Protein AF-A0A8H6XSL3-F1 (afdb_monomer_lite)

Secondary structure (DSSP, 8-state):
--------SHHHHHHHHHHHHHHHHHHHHHHTTT-HHHHHHHHHHHHHHHHHTT--SSHHHHHHHHHHHHHHHHHHHHHHTT-SS---HHHHHHHHHHHHHHHHHHHHHHHHHH--HHHHHHTHHHHHHHHHHHHHHHHHHHHHHHHHHHHHHHHHHHHHHHHHHHHHHHHHHHHHS-HHHHHHHHHHHHHHHHTT--TTHHHHHHGGGS-----------------------------------------------

Organism: NCBI:txid2733690

Structure (mmCIF, N/CA/C/O backbone):
data_AF-A0A8H6XSL3-F1
#
_entry.id   AF-A0A8H6XSL3-F1
#
loop_
_atom_site.group_PDB
_atom_site.id
_atom_site.type_symbol
_atom_site.label_atom_id
_atom_site.label_alt_id
_atom_site.label_comp_id
_atom_site.label_asym_id
_atom_site.label_entity_id
_atom_site.label_seq_id
_atom_site.pdbx_PDB_ins_code
_atom_site.Cartn_x
_atom_site.Cartn_y
_atom_site.Cartn_z
_atom_site.occupancy
_atom_site.B_iso_or_equiv
_atom_site.auth_seq_id
_atom_site.auth_comp_id
_atom_site.auth_asym_id
_atom_site.auth_atom_id
_atom_site.pdbx_PDB_model_num
ATOM 1 N N . MET A 1 1 ? -34.474 -22.032 38.331 1.00 46.28 1 MET A N 1
ATOM 2 C CA . MET A 1 1 ? -34.293 -21.961 36.863 1.00 46.28 1 MET A CA 1
ATOM 3 C C . MET A 1 1 ? -33.013 -21.189 36.558 1.00 46.28 1 MET A C 1
ATOM 5 O O . MET A 1 1 ? -33.027 -19.969 36.579 1.00 46.28 1 MET A O 1
ATOM 9 N N . LEU A 1 2 ? -31.888 -21.888 36.372 1.00 45.44 2 LEU A N 1
ATOM 10 C CA . LEU A 1 2 ? -30.587 -21.277 36.075 1.00 45.44 2 LEU A CA 1
ATOM 11 C C . LEU A 1 2 ? -30.366 -21.271 34.559 1.00 45.44 2 LEU A C 1
ATOM 13 O O . LEU A 1 2 ? -30.087 -22.312 33.961 1.00 45.44 2 LEU A O 1
ATOM 17 N N . SER A 1 3 ? -30.499 -20.094 33.949 1.00 52.38 3 SER A N 1
ATOM 18 C CA . SER A 1 3 ? -30.155 -19.838 32.550 1.00 52.38 3 SER A CA 1
ATOM 19 C C . SER A 1 3 ? -28.669 -20.118 32.329 1.00 52.38 3 SER A C 1
ATOM 21 O O . SER A 1 3 ? -27.804 -19.314 32.671 1.00 52.38 3 SER A O 1
ATOM 23 N N . ARG A 1 4 ? -28.364 -21.296 31.773 1.00 54.75 4 ARG A N 1
ATOM 24 C CA . ARG A 1 4 ? -27.015 -21.684 31.353 1.00 54.75 4 ARG A CA 1
ATOM 25 C C . ARG A 1 4 ? -26.549 -20.762 30.230 1.00 54.75 4 ARG A C 1
ATOM 27 O O . ARG A 1 4 ? -26.872 -20.934 29.057 1.00 54.75 4 ARG A O 1
ATOM 34 N N . MET A 1 5 ? -25.768 -19.783 30.654 1.00 56.00 5 MET A N 1
ATOM 35 C CA . MET A 1 5 ? -24.980 -18.840 29.880 1.00 56.00 5 MET A CA 1
ATOM 36 C C . MET A 1 5 ? -24.092 -19.596 28.875 1.00 56.00 5 MET A C 1
ATOM 38 O O . MET A 1 5 ? -23.046 -20.148 29.222 1.00 56.00 5 MET A O 1
ATOM 42 N N . ARG A 1 6 ? -24.534 -19.665 27.612 1.00 54.25 6 ARG A N 1
ATOM 43 C CA . ARG A 1 6 ? -23.751 -20.203 26.489 1.00 54.25 6 ARG A CA 1
ATOM 44 C C . ARG A 1 6 ? -22.582 -19.254 26.209 1.00 54.25 6 ARG A C 1
ATOM 46 O O . ARG A 1 6 ? -22.739 -18.250 25.522 1.00 54.25 6 ARG A O 1
ATOM 53 N N . ARG A 1 7 ? -21.403 -19.565 26.752 1.00 50.75 7 ARG A N 1
ATOM 54 C CA . ARG A 1 7 ? -20.147 -18.870 26.432 1.00 50.75 7 ARG A CA 1
ATOM 55 C C . ARG A 1 7 ? -19.762 -19.108 24.964 1.00 50.75 7 ARG A C 1
ATOM 57 O O . ARG A 1 7 ? -19.286 -20.175 24.595 1.00 50.75 7 ARG A O 1
ATOM 64 N N . THR A 1 8 ? -20.042 -18.106 24.136 1.00 48.25 8 THR A N 1
ATOM 65 C CA . THR A 1 8 ? -19.149 -17.518 23.118 1.00 48.25 8 THR A CA 1
ATOM 66 C C . THR A 1 8 ? -18.024 -18.421 22.574 1.00 48.25 8 THR A C 1
ATOM 68 O O . THR A 1 8 ? -16.880 -18.339 23.015 1.00 48.25 8 THR A O 1
ATOM 71 N N . ARG A 1 9 ? -18.314 -19.228 21.542 1.00 54.53 9 ARG A N 1
ATOM 72 C CA . ARG A 1 9 ? -17.281 -19.820 20.659 1.00 54.53 9 ARG A CA 1
ATOM 73 C C . ARG A 1 9 ? -16.741 -18.833 19.609 1.00 54.53 9 ARG A C 1
ATOM 75 O O . ARG A 1 9 ? -15.687 -19.083 19.040 1.00 54.53 9 ARG A O 1
ATOM 82 N N . SER A 1 10 ? -17.429 -17.712 19.379 1.00 52.78 10 SER A N 1
ATOM 83 C CA . SER A 1 10 ? -17.138 -16.783 18.274 1.00 52.78 10 SER A CA 1
ATOM 84 C C . SER A 1 10 ? -15.830 -15.997 18.417 1.00 52.78 10 SER A C 1
ATOM 86 O O . SER A 1 10 ? -15.270 -15.590 17.411 1.00 52.78 10 SER A O 1
ATOM 88 N N . THR A 1 11 ? -15.323 -15.781 19.635 1.00 57.16 11 THR A N 1
ATOM 89 C CA . THR A 1 11 ? -14.172 -14.885 19.869 1.00 57.16 11 THR A CA 1
ATOM 90 C C . THR A 1 11 ? -12.807 -15.549 19.686 1.00 57.16 11 THR A C 1
ATOM 92 O O . THR A 1 11 ? -11.801 -14.854 19.685 1.00 57.16 11 THR A O 1
ATOM 95 N N . ARG A 1 12 ? -12.732 -16.884 19.579 1.00 60.28 12 ARG A N 1
ATOM 96 C CA . ARG A 1 12 ? -11.440 -17.576 19.397 1.00 60.28 12 ARG A CA 1
ATOM 97 C C . ARG A 1 12 ? -10.957 -17.540 17.949 1.00 60.28 12 ARG A C 1
ATOM 99 O O . ARG A 1 12 ? -9.771 -17.379 17.717 1.00 60.28 12 ARG A O 1
ATOM 106 N N . ILE A 1 13 ? -11.886 -17.626 16.998 1.00 62.06 13 ILE A N 1
ATOM 107 C CA . ILE A 1 13 ? -11.567 -17.709 15.567 1.00 62.06 13 ILE A CA 1
ATOM 108 C C . ILE A 1 13 ? -10.906 -16.412 15.074 1.00 62.06 13 ILE A C 1
ATOM 110 O O . ILE A 1 13 ? -9.951 -16.470 14.306 1.00 62.06 13 ILE A O 1
ATOM 114 N N . THR A 1 14 ? -11.360 -15.250 15.555 1.00 70.00 14 THR A N 1
ATOM 115 C CA . THR A 1 14 ? -10.784 -13.956 15.155 1.00 70.00 14 THR A CA 1
ATOM 116 C C . THR A 1 14 ? -9.383 -13.749 15.732 1.00 70.00 14 THR A C 1
ATOM 118 O O . THR A 1 14 ? -8.500 -13.264 15.033 1.00 70.00 14 THR A O 1
ATOM 121 N N . SER A 1 15 ? -9.130 -14.201 16.965 1.00 76.19 15 SER A N 1
ATOM 122 C CA . SER A 1 15 ? -7.811 -14.097 17.606 1.00 76.19 15 SER A CA 1
ATOM 123 C C . SER A 1 15 ? -6.724 -14.885 16.868 1.00 76.19 15 SER A C 1
ATOM 125 O O . SER A 1 15 ? -5.613 -14.383 16.704 1.00 76.19 15 SER A O 1
ATOM 127 N N . ASP A 1 16 ? -7.029 -16.105 16.420 1.00 84.56 16 ASP A N 1
ATOM 128 C CA . ASP A 1 16 ? -6.057 -16.935 15.698 1.00 84.56 16 ASP A CA 1
ATOM 129 C C . ASP A 1 16 ? -5.743 -16.333 14.318 1.00 84.56 16 ASP A C 1
ATOM 131 O O . ASP A 1 16 ? -4.580 -16.266 13.915 1.00 84.56 16 ASP A O 1
ATOM 135 N N . ALA A 1 17 ? -6.760 -15.808 13.625 1.00 85.44 17 ALA A N 1
ATOM 136 C CA . ALA A 1 17 ? -6.584 -15.113 12.351 1.00 85.44 17 ALA A CA 1
ATOM 137 C C . ALA A 1 17 ? -5.687 -13.869 12.486 1.00 85.44 17 ALA A C 1
ATOM 139 O O . ALA A 1 17 ? -4.792 -13.668 11.665 1.00 85.44 17 ALA A O 1
ATOM 140 N N . TYR A 1 18 ? -5.847 -13.074 13.553 1.00 87.56 18 TYR A N 1
ATOM 141 C CA . TYR A 1 18 ? -4.970 -11.927 13.819 1.00 87.56 18 TYR A CA 1
ATOM 142 C C . TYR A 1 18 ? -3.516 -12.326 14.042 1.00 87.56 18 TYR A C 1
ATOM 144 O O . TYR A 1 18 ? -2.613 -11.667 13.519 1.00 87.56 18 TYR A O 1
ATOM 152 N N . ALA A 1 19 ? -3.277 -13.410 14.783 1.00 90.50 19 ALA A N 1
ATOM 153 C CA . ALA A 1 19 ? -1.927 -13.908 15.010 1.00 90.50 19 ALA A CA 1
ATOM 154 C C . ALA A 1 19 ? -1.251 -14.294 13.685 1.00 90.50 19 ALA A C 1
ATOM 156 O O . ALA A 1 19 ? -0.121 -13.872 13.433 1.00 90.50 19 ALA A O 1
ATOM 157 N N . VAL A 1 20 ? -1.961 -15.015 12.806 1.00 93.00 20 VAL A N 1
ATOM 158 C CA . VAL A 1 20 ? -1.452 -15.366 11.470 1.00 93.00 20 VAL A CA 1
ATOM 159 C C . VAL A 1 20 ? -1.178 -14.110 10.642 1.00 93.00 20 VAL A C 1
ATOM 161 O O . VAL A 1 20 ? -0.086 -13.967 10.093 1.00 93.00 20 VAL A O 1
ATOM 164 N N . THR A 1 21 ? -2.112 -13.159 10.601 1.00 94.44 21 THR A N 1
ATOM 165 C CA . THR A 1 21 ? -1.946 -11.900 9.862 1.00 94.44 21 THR A CA 1
ATOM 166 C C . THR A 1 21 ? -0.730 -11.109 10.343 1.00 94.44 21 THR A C 1
ATOM 168 O O . THR A 1 21 ? 0.071 -10.660 9.526 1.00 94.44 21 THR A O 1
ATOM 171 N N . LYS A 1 22 ? -0.522 -10.985 11.659 1.00 95.12 22 LYS A N 1
ATOM 172 C CA . LYS A 1 22 ? 0.660 -10.310 12.218 1.00 95.12 22 LYS A CA 1
ATOM 173 C C . LYS A 1 22 ? 1.963 -11.014 11.856 1.00 95.12 22 LYS A C 1
ATOM 175 O O . LYS A 1 22 ? 2.943 -10.333 11.564 1.00 95.12 22 LYS A O 1
ATOM 180 N N . VAL A 1 23 ? 1.996 -12.348 11.866 1.00 96.38 23 VAL A N 1
ATOM 181 C CA . VAL A 1 23 ? 3.177 -13.115 11.432 1.00 96.38 23 VAL A CA 1
ATOM 182 C C . VAL A 1 23 ? 3.486 -12.824 9.963 1.00 96.38 23 VAL A C 1
ATOM 184 O O . VAL A 1 23 ? 4.628 -12.503 9.637 1.00 96.38 23 VAL A O 1
ATOM 187 N N . THR A 1 24 ? 2.471 -12.839 9.097 1.00 96.50 24 THR A N 1
ATOM 188 C CA . THR A 1 24 ? 2.617 -12.497 7.675 1.00 96.50 24 THR A CA 1
ATOM 189 C C . THR A 1 24 ? 3.125 -11.068 7.484 1.00 96.50 24 THR A C 1
ATOM 191 O O . THR A 1 24 ? 4.069 -10.850 6.730 1.00 96.50 24 THR A O 1
ATOM 194 N N . LEU A 1 25 ? 2.567 -10.089 8.204 1.00 96.38 25 LEU A N 1
ATOM 195 C CA . LEU A 1 25 ? 3.017 -8.696 8.129 1.00 96.38 25 LEU A CA 1
ATOM 196 C C . LEU A 1 25 ? 4.458 -8.523 8.621 1.00 96.38 25 LEU A C 1
ATOM 198 O O . LEU A 1 25 ? 5.211 -7.769 8.016 1.00 96.38 25 LEU A O 1
ATOM 202 N N . LYS A 1 26 ? 4.882 -9.246 9.664 1.00 96.31 26 LYS A N 1
ATOM 203 C CA . LYS A 1 26 ? 6.283 -9.243 10.121 1.00 96.31 26 LYS A CA 1
ATOM 204 C C . LYS A 1 26 ? 7.230 -9.858 9.089 1.00 96.31 26 LYS A C 1
ATOM 206 O O . LYS A 1 26 ? 8.324 -9.337 8.889 1.00 96.31 26 LYS A O 1
ATOM 211 N N . ALA A 1 27 ? 6.812 -10.923 8.405 1.00 96.12 27 ALA A N 1
ATOM 212 C CA . ALA A 1 27 ? 7.581 -11.499 7.302 1.00 96.12 27 ALA A CA 1
ATOM 213 C C . ALA A 1 27 ? 7.707 -10.510 6.129 1.00 96.12 27 ALA A C 1
ATOM 215 O O . ALA A 1 27 ? 8.803 -10.314 5.602 1.00 96.12 27 ALA A O 1
ATOM 216 N N . ILE A 1 28 ? 6.614 -9.821 5.780 1.00 95.19 28 ILE A N 1
ATOM 217 C CA . ILE A 1 28 ? 6.632 -8.734 4.794 1.00 95.19 28 ILE A CA 1
ATOM 218 C C . ILE A 1 28 ? 7.602 -7.640 5.247 1.00 95.19 28 ILE A C 1
ATOM 220 O O . ILE A 1 28 ? 8.493 -7.283 4.484 1.00 95.19 28 ILE A O 1
ATOM 224 N N . GLN A 1 29 ? 7.505 -7.170 6.492 1.00 95.81 29 GLN A N 1
ATOM 225 C CA . GLN A 1 29 ? 8.374 -6.129 7.047 1.00 95.81 29 GLN A CA 1
ATOM 226 C C . GLN A 1 29 ? 9.859 -6.478 6.875 1.00 95.81 29 GLN A C 1
ATOM 228 O O . GLN A 1 29 ? 10.618 -5.656 6.364 1.00 95.81 29 GLN A O 1
ATOM 233 N N . ALA A 1 30 ? 10.250 -7.709 7.223 1.00 93.94 30 ALA A N 1
ATOM 234 C CA . ALA A 1 30 ? 11.618 -8.206 7.073 1.00 93.94 30 ALA A CA 1
ATOM 235 C C . ALA A 1 30 ? 12.078 -8.288 5.605 1.00 93.94 30 ALA A C 1
ATOM 237 O O . ALA A 1 30 ? 13.251 -8.101 5.314 1.00 93.94 30 ALA A O 1
ATOM 238 N N . SER A 1 31 ? 11.162 -8.526 4.661 1.00 91.81 31 SER A N 1
ATOM 239 C CA . SER A 1 31 ? 11.476 -8.551 3.223 1.00 91.81 31 SER A CA 1
ATOM 240 C C . SER A 1 31 ? 11.575 -7.163 2.570 1.00 91.81 31 SER A C 1
ATOM 242 O O . SER A 1 31 ? 11.981 -7.055 1.417 1.00 91.81 31 SER A O 1
ATOM 244 N N . THR A 1 32 ? 11.189 -6.096 3.279 1.00 90.00 32 THR A N 1
ATOM 245 C CA . THR A 1 32 ? 11.023 -4.741 2.708 1.00 90.00 32 THR A CA 1
ATOM 246 C C . THR A 1 32 ? 12.167 -3.780 3.026 1.00 90.00 32 THR A C 1
ATOM 248 O O . THR A 1 32 ? 12.020 -2.573 2.846 1.00 90.00 32 THR A O 1
ATOM 251 N N . ASP A 1 33 ? 13.327 -4.286 3.451 1.00 85.88 33 ASP A N 1
ATOM 252 C CA . ASP A 1 33 ? 14.480 -3.453 3.825 1.00 85.88 33 ASP A CA 1
ATOM 253 C C . ASP A 1 33 ? 14.981 -2.543 2.688 1.00 85.88 33 ASP A C 1
ATOM 255 O O . ASP A 1 33 ? 15.475 -1.450 2.955 1.00 85.88 33 ASP A O 1
ATOM 259 N N . ALA A 1 34 ? 14.780 -2.940 1.428 1.00 83.44 34 ALA A N 1
ATOM 260 C CA . ALA A 1 34 ? 15.130 -2.136 0.255 1.00 83.44 34 ALA A CA 1
ATOM 261 C C . ALA A 1 34 ? 14.101 -1.035 -0.090 1.00 83.44 34 ALA A C 1
ATOM 263 O O . ALA A 1 34 ? 14.395 -0.157 -0.896 1.00 83.44 34 ALA A O 1
ATOM 264 N N . CYS A 1 35 ? 12.898 -1.054 0.499 1.00 88.00 35 CYS A N 1
ATOM 265 C CA . CYS A 1 35 ? 11.815 -0.116 0.189 1.00 88.00 35 CYS A CA 1
ATOM 266 C C . CYS A 1 35 ? 11.309 0.574 1.466 1.00 88.00 35 CYS A C 1
ATOM 268 O O . CYS A 1 35 ? 10.332 0.149 2.090 1.00 88.00 35 CYS A O 1
ATOM 270 N N . ALA A 1 36 ? 11.973 1.669 1.851 1.00 91.62 36 ALA A N 1
ATOM 271 C CA . ALA A 1 36 ? 11.681 2.395 3.090 1.00 91.62 36 ALA A CA 1
ATOM 272 C C . ALA A 1 36 ? 10.204 2.833 3.249 1.00 91.62 36 ALA A C 1
ATOM 274 O O . ALA A 1 36 ? 9.659 2.623 4.338 1.00 91.62 36 ALA A O 1
ATOM 275 N N . PRO A 1 37 ? 9.511 3.359 2.212 1.00 92.19 37 PRO A N 1
ATOM 276 C CA . PRO A 1 37 ? 8.097 3.726 2.335 1.00 92.19 37 PRO A CA 1
ATOM 277 C C . PRO A 1 37 ? 7.203 2.531 2.688 1.00 92.19 37 PRO A C 1
ATOM 279 O O . PRO A 1 37 ? 6.362 2.621 3.581 1.00 92.19 37 PRO A O 1
ATOM 282 N N . LEU A 1 38 ? 7.426 1.379 2.046 1.00 93.56 38 LEU A N 1
ATOM 283 C CA . LEU A 1 38 ? 6.652 0.167 2.307 1.00 93.56 38 LEU A CA 1
ATOM 284 C C . LEU A 1 38 ? 6.908 -0.372 3.717 1.00 93.56 38 LEU A C 1
ATOM 286 O O . LEU A 1 38 ? 5.960 -0.688 4.434 1.00 93.56 38 LEU A O 1
ATOM 290 N N . LYS A 1 39 ? 8.172 -0.407 4.152 1.00 95.00 39 LYS A N 1
ATOM 291 C CA . LYS A 1 39 ? 8.526 -0.805 5.520 1.00 95.00 39 LYS A CA 1
ATOM 292 C C . LYS A 1 39 ? 7.819 0.064 6.562 1.00 95.00 39 LYS A C 1
ATOM 294 O O . LYS A 1 39 ? 7.330 -0.463 7.566 1.00 95.00 39 LYS A O 1
ATOM 299 N N . SER A 1 40 ? 7.729 1.376 6.326 1.00 96.00 40 SER A N 1
ATOM 300 C CA . SER A 1 40 ? 7.013 2.293 7.221 1.00 96.00 40 SER A CA 1
ATOM 301 C C . SER A 1 40 ? 5.516 1.974 7.294 1.00 96.00 40 SER A C 1
ATOM 303 O O . SER A 1 40 ? 4.974 1.823 8.390 1.00 96.00 40 SER A O 1
ATOM 305 N N . VAL A 1 41 ? 4.862 1.769 6.143 1.00 97.31 41 VAL A N 1
ATOM 306 C CA . VAL A 1 41 ? 3.438 1.396 6.073 1.00 97.31 41 VAL A CA 1
ATOM 307 C C . VAL A 1 41 ? 3.164 0.081 6.806 1.00 97.31 41 VAL A C 1
ATOM 309 O O . VAL A 1 41 ? 2.270 0.025 7.647 1.00 97.31 41 VAL A O 1
ATOM 312 N N . VAL A 1 42 ? 3.963 -0.962 6.555 1.00 97.25 42 VAL A N 1
ATOM 313 C CA . VAL A 1 42 ? 3.819 -2.269 7.223 1.00 97.25 42 VAL A CA 1
ATOM 314 C C . VAL A 1 42 ? 3.947 -2.116 8.742 1.00 97.25 42 VAL A C 1
ATOM 316 O O . VAL A 1 42 ? 3.146 -2.667 9.497 1.00 97.25 42 VAL A O 1
ATOM 319 N N . SER A 1 43 ? 4.925 -1.326 9.194 1.00 97.06 43 SER A N 1
ATOM 320 C CA . SER A 1 43 ? 5.146 -1.055 10.619 1.00 97.06 43 SER A CA 1
ATOM 321 C C . SER A 1 43 ? 3.950 -0.334 11.247 1.00 97.06 43 SER A C 1
ATOM 323 O O . SER A 1 43 ? 3.521 -0.694 12.343 1.00 97.06 43 SER A O 1
ATOM 325 N N . ALA A 1 44 ? 3.380 0.652 10.549 1.00 97.38 44 ALA A N 1
ATOM 326 C CA . ALA A 1 44 ? 2.201 1.377 11.010 1.00 97.38 44 ALA A CA 1
ATOM 327 C C . ALA A 1 44 ? 0.977 0.454 11.137 1.00 97.38 44 ALA A C 1
ATOM 329 O O . ALA A 1 44 ? 0.288 0.496 12.156 1.00 97.38 44 ALA A O 1
ATOM 330 N N . VAL A 1 45 ? 0.749 -0.432 10.162 1.00 97.56 45 VAL A N 1
ATOM 331 C CA . VAL A 1 45 ? -0.366 -1.392 10.195 1.00 97.56 45 VAL A CA 1
ATOM 332 C C . VAL A 1 45 ? -0.230 -2.390 11.340 1.00 97.56 45 VAL A C 1
ATOM 334 O O . VAL A 1 45 ? -1.210 -2.631 12.039 1.00 97.56 45 VAL A O 1
ATOM 337 N N . ILE A 1 46 ? 0.969 -2.921 11.605 1.00 97.62 46 ILE A N 1
ATOM 338 C CA . ILE A 1 46 ? 1.191 -3.813 12.758 1.00 97.62 46 ILE A CA 1
ATOM 339 C C . ILE A 1 46 ? 0.752 -3.132 14.065 1.00 97.62 46 ILE A C 1
ATOM 341 O O . ILE A 1 46 ? 0.033 -3.740 14.860 1.00 97.62 46 ILE A O 1
ATOM 345 N N . VAL A 1 47 ? 1.121 -1.861 14.258 1.00 97.62 47 VAL A N 1
ATOM 346 C CA . VAL A 1 47 ? 0.729 -1.083 15.445 1.00 97.62 47 VAL A CA 1
ATOM 347 C C . VAL A 1 47 ? -0.784 -0.849 15.491 1.00 97.62 47 VAL A C 1
ATOM 349 O O . VAL A 1 47 ? -1.389 -1.003 16.550 1.00 97.62 47 VAL A O 1
ATOM 352 N N . VAL A 1 48 ? -1.421 -0.520 14.363 1.00 97.06 48 VAL A N 1
ATOM 353 C CA . VAL A 1 48 ? -2.884 -0.355 14.286 1.00 97.06 48 VAL A CA 1
ATOM 354 C C . VAL A 1 48 ? -3.607 -1.646 14.682 1.00 97.06 48 VAL A C 1
ATOM 356 O O . VAL A 1 48 ? -4.522 -1.601 15.502 1.00 97.06 48 VAL A O 1
ATOM 359 N N . LEU A 1 49 ? -3.159 -2.806 14.192 1.00 96.25 49 LEU A N 1
ATOM 360 C CA . LEU A 1 49 ? -3.713 -4.113 14.571 1.00 96.25 49 LEU A CA 1
ATOM 361 C C . LEU A 1 49 ? -3.582 -4.374 16.081 1.00 96.25 49 LEU A C 1
ATOM 363 O O . LEU A 1 49 ? -4.529 -4.828 16.720 1.00 96.25 49 LEU A O 1
ATOM 367 N N . GLU A 1 50 ? -2.428 -4.064 16.676 1.00 96.00 50 GLU A N 1
ATOM 368 C CA . GLU A 1 50 ? -2.211 -4.183 18.126 1.00 96.00 50 GLU A CA 1
ATOM 369 C C . GLU A 1 50 ? -3.090 -3.240 18.956 1.00 96.00 50 GLU A C 1
ATOM 371 O O . GLU A 1 50 ? -3.467 -3.580 20.081 1.00 96.00 50 GLU A O 1
ATOM 376 N N . LEU A 1 51 ? -3.410 -2.056 18.433 1.00 96.56 51 LEU A N 1
ATOM 377 C CA . LEU A 1 51 ? -4.326 -1.125 19.084 1.00 96.56 51 LEU A CA 1
ATOM 378 C C . LEU A 1 51 ? -5.775 -1.607 18.981 1.00 96.56 51 LEU A C 1
ATOM 380 O O . LEU A 1 51 ? -6.484 -1.559 19.985 1.00 96.56 51 LEU A O 1
ATOM 384 N N . ILE A 1 52 ? -6.195 -2.108 17.816 1.00 95.38 52 ILE A N 1
ATOM 385 C CA . ILE A 1 52 ? -7.551 -2.623 17.570 1.00 95.38 52 ILE A CA 1
ATOM 386 C C . ILE A 1 52 ? -7.879 -3.806 18.487 1.00 95.38 52 ILE A C 1
ATOM 388 O O . ILE A 1 52 ? -8.962 -3.846 19.068 1.00 95.38 52 ILE A O 1
ATOM 392 N N . GLU A 1 53 ? -6.934 -4.722 18.717 1.00 94.50 53 GLU A N 1
ATOM 393 C CA . GLU A 1 53 ? -7.119 -5.851 19.646 1.00 94.50 53 GLU A CA 1
ATOM 394 C C . GLU A 1 53 ? -7.466 -5.418 21.081 1.00 94.50 53 GLU A C 1
ATOM 396 O O . GLU A 1 53 ? -8.127 -6.153 21.822 1.00 94.50 53 GLU A O 1
ATOM 401 N N . LYS A 1 54 ? -7.029 -4.220 21.488 1.00 95.06 54 LYS A N 1
ATOM 402 C CA . LYS A 1 54 ? -7.275 -3.663 22.827 1.00 95.06 54 LYS A CA 1
ATOM 403 C C . LYS A 1 54 ? -8.615 -2.931 22.925 1.00 95.06 54 LYS A C 1
ATOM 405 O O . LYS A 1 54 ? -9.087 -2.685 24.041 1.00 95.06 54 LYS A O 1
ATOM 410 N N . VAL A 1 55 ? -9.253 -2.635 21.791 1.00 93.62 55 VAL A N 1
ATOM 411 C CA . VAL A 1 55 ? -10.502 -1.877 21.744 1.00 93.62 55 VAL A CA 1
ATOM 412 C C . VAL A 1 55 ? -11.644 -2.678 22.376 1.00 93.62 55 VAL A C 1
ATOM 414 O O . VAL A 1 55 ? -11.856 -3.870 22.135 1.00 93.62 55 VAL A O 1
ATOM 417 N N . LYS A 1 56 ? -12.418 -1.995 23.224 1.00 91.50 56 LYS A N 1
ATOM 418 C CA . LYS A 1 56 ? -13.513 -2.599 24.000 1.00 91.50 56 LYS A CA 1
ATOM 419 C C . LYS A 1 56 ? -14.912 -2.363 23.405 1.00 91.50 56 LYS A C 1
ATOM 421 O O . LYS A 1 56 ? -15.835 -3.067 23.807 1.00 91.50 56 LYS A O 1
ATOM 426 N N . SER A 1 57 ? -15.082 -1.419 22.478 1.00 90.69 57 SER A N 1
ATOM 427 C CA . SER A 1 57 ? -16.352 -1.052 21.811 1.00 90.69 57 SER A CA 1
ATOM 428 C C . SER A 1 57 ? -16.241 -1.132 20.289 1.00 90.69 57 SER A C 1
ATOM 430 O O . SER A 1 57 ? -15.136 -1.147 19.773 1.00 90.69 57 SER A O 1
ATOM 432 N N . ASN A 1 58 ? -17.366 -1.162 19.563 1.00 91.69 58 ASN A N 1
ATOM 433 C CA . ASN A 1 58 ? -17.385 -1.162 18.086 1.00 91.69 58 ASN A CA 1
ATOM 434 C C . ASN A 1 58 ? -16.454 -2.228 17.473 1.00 91.69 58 ASN A C 1
ATOM 436 O O . ASN A 1 58 ? -15.772 -1.991 16.480 1.00 91.69 58 ASN A O 1
ATOM 440 N N . LYS A 1 59 ? -16.367 -3.398 18.127 1.00 92.44 59 LYS A N 1
ATOM 441 C CA . LYS A 1 59 ? -15.356 -4.417 17.814 1.00 92.44 59 LYS A CA 1
ATOM 442 C C . LYS A 1 59 ? -15.427 -4.875 16.368 1.00 92.44 59 LYS A C 1
ATOM 444 O O . LYS A 1 59 ? -14.390 -5.016 15.752 1.00 92.44 59 LYS A O 1
ATOM 449 N N . LYS A 1 60 ? -16.634 -5.068 15.840 1.00 92.38 60 LYS A N 1
ATOM 450 C CA . LYS A 1 60 ? -16.838 -5.565 14.481 1.00 92.38 60 LYS A CA 1
ATOM 451 C C . LYS A 1 60 ? -16.336 -4.564 13.437 1.00 92.38 60 LYS A C 1
ATOM 453 O O . LYS A 1 60 ? -15.683 -4.950 12.478 1.00 92.38 60 LYS A O 1
ATOM 458 N N . GLU A 1 61 ? -16.632 -3.285 13.634 1.00 94.00 61 GLU A N 1
ATOM 459 C CA . GLU A 1 61 ? -16.180 -2.207 12.757 1.00 94.00 61 GLU A CA 1
ATOM 460 C C . GLU A 1 61 ? -14.656 -2.032 12.850 1.00 94.00 61 GLU A C 1
ATOM 462 O O . GLU A 1 61 ? -13.977 -1.910 11.834 1.00 94.00 61 GLU A O 1
ATOM 467 N N . CYS A 1 62 ? -14.088 -2.114 14.058 1.00 95.12 62 CYS A N 1
ATOM 468 C CA . CYS A 1 62 ? -12.635 -2.078 14.241 1.00 95.12 62 CYS A CA 1
ATOM 469 C C . CYS A 1 62 ? -11.955 -3.307 13.614 1.00 95.12 62 CYS A C 1
ATOM 471 O O . CYS A 1 62 ? -10.903 -3.176 12.993 1.00 95.12 62 CYS A O 1
ATOM 473 N N . GLU A 1 63 ? -12.559 -4.492 13.743 1.00 92.81 63 GLU A N 1
ATOM 474 C CA . GLU A 1 63 ? -12.064 -5.725 13.131 1.00 92.81 63 GLU A CA 1
ATOM 475 C C . GLU A 1 63 ? -11.991 -5.581 11.606 1.00 92.81 63 GLU A C 1
ATOM 477 O O . GLU A 1 63 ? -10.961 -5.904 11.011 1.00 92.81 63 GLU A O 1
ATOM 482 N N . HIS A 1 64 ? -13.021 -4.982 11.000 1.00 92.81 64 HIS A N 1
ATOM 483 C CA . HIS A 1 64 ? -13.055 -4.691 9.570 1.00 92.81 64 HIS A CA 1
ATOM 484 C C . HIS A 1 64 ? -11.922 -3.754 9.124 1.00 92.81 64 HIS A C 1
ATOM 486 O O . HIS A 1 64 ? -11.269 -4.023 8.116 1.00 92.81 64 HIS A O 1
ATOM 492 N N . ILE A 1 65 ? -11.613 -2.701 9.893 1.00 96.12 65 ILE A N 1
ATOM 493 C CA . ILE A 1 65 ? -10.453 -1.839 9.606 1.00 96.12 65 ILE A CA 1
ATOM 494 C C . ILE A 1 65 ? -9.157 -2.634 9.626 1.00 96.12 65 ILE A C 1
ATOM 496 O O . ILE A 1 65 ? -8.304 -2.441 8.761 1.00 96.12 65 ILE A O 1
ATOM 500 N N . ALA A 1 66 ? -8.987 -3.529 10.593 1.00 95.38 66 ALA A N 1
ATOM 501 C CA . ALA A 1 66 ? -7.765 -4.309 10.702 1.00 95.38 66 ALA A CA 1
ATOM 502 C C . ALA A 1 66 ? -7.605 -5.302 9.538 1.00 95.38 66 ALA A C 1
ATOM 504 O O . ALA A 1 66 ? -6.512 -5.405 8.980 1.00 95.38 66 ALA A O 1
ATOM 505 N N . GLU A 1 67 ? -8.685 -5.991 9.152 1.00 94.12 67 GLU A N 1
ATOM 506 C CA . GLU A 1 67 ? -8.720 -6.854 7.963 1.00 94.12 67 GLU A CA 1
ATOM 507 C C . GLU A 1 67 ? -8.333 -6.052 6.720 1.00 94.12 67 GLU A C 1
ATOM 509 O O . GLU A 1 67 ? -7.380 -6.399 6.020 1.00 94.12 67 GLU A O 1
ATOM 514 N N . ARG A 1 68 ? -8.989 -4.905 6.516 1.00 94.75 68 ARG A N 1
ATOM 515 C CA . ARG A 1 68 ? -8.757 -4.062 5.347 1.00 94.75 68 ARG A CA 1
ATOM 516 C C . ARG A 1 68 ? -7.345 -3.489 5.289 1.00 94.75 68 ARG A C 1
ATOM 518 O O . ARG A 1 68 ? -6.729 -3.446 4.228 1.00 94.75 68 ARG A O 1
ATOM 525 N N . SER A 1 69 ? -6.805 -3.098 6.440 1.00 96.94 69 SER A N 1
ATOM 526 C CA . SER A 1 69 ? -5.428 -2.612 6.567 1.00 96.94 69 SER A CA 1
ATOM 527 C C . SER A 1 69 ? -4.415 -3.688 6.174 1.00 96.94 69 SER A C 1
ATOM 529 O O . SER A 1 69 ? -3.430 -3.400 5.494 1.00 96.94 69 SER A O 1
ATOM 531 N N . ALA A 1 70 ? -4.653 -4.935 6.590 1.00 95.94 70 ALA A N 1
ATOM 532 C CA . ALA A 1 70 ? -3.786 -6.056 6.259 1.00 95.94 70 ALA A CA 1
ATOM 533 C C . ALA A 1 70 ? -3.850 -6.419 4.769 1.00 95.94 70 ALA A C 1
ATOM 535 O O . ALA A 1 70 ? -2.800 -6.624 4.159 1.00 95.94 70 ALA A O 1
ATOM 536 N N . GLU A 1 71 ? -5.050 -6.465 4.183 1.00 94.44 71 GLU A N 1
ATOM 537 C CA . GLU A 1 71 ? -5.247 -6.688 2.743 1.00 94.44 71 GLU A CA 1
ATOM 538 C C . GLU A 1 71 ? -4.506 -5.644 1.909 1.00 94.44 71 GLU A C 1
ATOM 540 O O . GLU A 1 71 ? -3.722 -5.997 1.029 1.00 94.44 71 GLU A O 1
ATOM 545 N N . LEU A 1 72 ? -4.680 -4.365 2.248 1.00 95.69 72 LEU A N 1
ATOM 546 C CA . LEU A 1 72 ? -4.033 -3.254 1.561 1.00 95.69 72 LEU A CA 1
ATOM 547 C C . LEU A 1 72 ? -2.505 -3.415 1.563 1.00 95.69 72 LEU A C 1
ATOM 549 O O . LEU A 1 72 ? -1.867 -3.282 0.521 1.00 95.69 72 LEU A O 1
ATOM 553 N N . VAL A 1 73 ? -1.895 -3.757 2.704 1.00 96.81 73 VAL A N 1
ATOM 554 C CA . VAL A 1 73 ? -0.439 -3.985 2.775 1.00 96.81 73 VAL A CA 1
ATOM 555 C C . VAL A 1 73 ? 0.001 -5.181 1.938 1.00 96.81 73 VAL A C 1
ATOM 557 O O . VAL A 1 73 ? 1.032 -5.109 1.266 1.00 96.81 73 VAL A O 1
ATOM 560 N N . GLN A 1 74 ? -0.755 -6.279 1.972 1.00 95.69 74 GLN A N 1
ATOM 561 C CA . GLN A 1 74 ? -0.444 -7.465 1.176 1.00 95.69 74 GLN A CA 1
ATOM 562 C C . GLN A 1 74 ? -0.514 -7.173 -0.321 1.00 95.69 74 GLN A C 1
ATOM 564 O O . GLN A 1 74 ? 0.351 -7.640 -1.063 1.00 95.69 74 GLN A O 1
ATOM 569 N N . ASP A 1 75 ? -1.503 -6.398 -0.761 1.00 94.50 75 ASP A N 1
ATOM 570 C CA . ASP A 1 75 ? -1.644 -6.025 -2.162 1.00 94.50 75 ASP A CA 1
ATOM 571 C C . ASP A 1 75 ? -0.539 -5.057 -2.596 1.00 94.50 75 ASP A C 1
ATOM 573 O O . ASP A 1 75 ? 0.099 -5.313 -3.620 1.00 94.50 75 ASP A O 1
ATOM 577 N N . ILE A 1 76 ? -0.213 -4.029 -1.795 1.00 95.31 76 ILE A N 1
ATOM 578 C CA . ILE A 1 76 ? 0.945 -3.165 -2.081 1.00 95.31 76 ILE A CA 1
ATOM 579 C C . ILE A 1 76 ? 2.193 -4.031 -2.236 1.00 95.31 76 ILE A C 1
ATOM 581 O O . ILE A 1 76 ? 2.836 -3.980 -3.280 1.00 95.31 76 ILE A O 1
ATOM 585 N N . TRP A 1 77 ? 2.506 -4.879 -1.251 1.00 95.62 77 TRP A N 1
ATOM 586 C CA . TRP A 1 77 ? 3.693 -5.733 -1.302 1.00 95.62 77 TRP A CA 1
ATOM 587 C C . TRP A 1 77 ? 3.695 -6.660 -2.523 1.00 95.62 77 TRP A C 1
ATOM 589 O O . TRP A 1 77 ? 4.715 -6.778 -3.204 1.00 95.62 77 TRP A O 1
ATOM 599 N N . ARG A 1 78 ? 2.559 -7.292 -2.848 1.00 94.56 78 ARG A N 1
ATOM 600 C CA . ARG A 1 78 ? 2.431 -8.188 -4.007 1.00 94.56 78 ARG A CA 1
ATOM 601 C C . ARG A 1 78 ? 2.775 -7.473 -5.308 1.00 94.56 78 ARG A C 1
ATOM 603 O O . ARG A 1 78 ? 3.452 -8.063 -6.149 1.00 94.56 78 ARG A O 1
ATOM 610 N N . HIS A 1 79 ? 2.328 -6.231 -5.453 1.00 93.06 79 HIS A N 1
ATOM 611 C CA . HIS A 1 79 ? 2.568 -5.426 -6.642 1.00 93.06 79 HIS A CA 1
ATOM 612 C C . HIS A 1 79 ? 3.949 -4.777 -6.662 1.00 93.06 79 HIS A C 1
ATOM 614 O O . HIS A 1 79 ? 4.496 -4.558 -7.741 1.00 93.06 79 HIS A O 1
ATOM 620 N N . THR A 1 80 ? 4.538 -4.497 -5.498 1.00 92.31 80 THR A N 1
ATOM 621 C CA . THR A 1 80 ? 5.797 -3.758 -5.434 1.00 92.31 80 THR A CA 1
ATOM 622 C C . THR A 1 80 ? 7.044 -4.611 -5.240 1.00 92.31 80 THR A C 1
ATOM 624 O O . THR A 1 80 ? 8.143 -4.116 -5.472 1.00 92.31 80 THR A O 1
ATOM 627 N N . LYS A 1 81 ? 6.920 -5.886 -4.852 1.00 92.00 81 LYS A N 1
ATOM 628 C CA . LYS A 1 81 ? 8.070 -6.770 -4.565 1.00 92.00 81 LYS A CA 1
ATOM 629 C C . LYS A 1 81 ? 9.037 -6.985 -5.737 1.00 92.00 81 LYS A C 1
ATOM 631 O O . LYS A 1 81 ? 10.131 -7.489 -5.528 1.00 92.00 81 LYS A O 1
ATOM 636 N N . HIS A 1 82 ? 8.632 -6.646 -6.961 1.00 88.00 82 HIS A N 1
ATOM 637 C CA . HIS A 1 82 ? 9.459 -6.768 -8.164 1.00 88.00 82 HIS A CA 1
ATOM 638 C C . HIS A 1 82 ? 10.263 -5.497 -8.482 1.00 88.00 82 HIS A C 1
ATOM 640 O O . HIS A 1 82 ? 11.151 -5.531 -9.334 1.00 88.00 82 HIS A O 1
ATOM 646 N N . PHE A 1 83 ? 9.989 -4.378 -7.800 1.00 85.00 83 PHE A N 1
ATOM 647 C CA . PHE A 1 83 ? 10.797 -3.169 -7.923 1.00 85.00 83 PHE A CA 1
ATOM 648 C C . PHE A 1 83 ? 12.047 -3.312 -7.048 1.00 85.00 83 PHE A C 1
ATOM 650 O O . PHE A 1 83 ? 12.027 -3.027 -5.855 1.00 85.00 83 PHE A O 1
ATOM 657 N N . ASN A 1 84 ? 13.145 -3.770 -7.653 1.00 72.56 84 ASN A N 1
ATOM 658 C CA . ASN A 1 84 ? 14.395 -4.058 -6.938 1.00 72.56 84 ASN A CA 1
ATOM 659 C C . ASN A 1 84 ? 15.152 -2.807 -6.449 1.00 72.56 84 ASN A C 1
ATOM 661 O O . ASN A 1 84 ? 16.051 -2.941 -5.626 1.00 72.56 84 ASN A O 1
ATOM 665 N N . VAL A 1 85 ? 14.847 -1.615 -6.979 1.00 78.88 85 VAL A N 1
ATOM 666 C CA . VAL A 1 85 ? 15.646 -0.396 -6.731 1.00 78.88 85 VAL A CA 1
ATOM 667 C C . VAL A 1 85 ? 14.796 0.756 -6.208 1.00 78.88 85 VAL A C 1
ATOM 669 O O . VAL A 1 85 ? 15.097 1.314 -5.159 1.00 78.88 85 VAL A O 1
ATOM 672 N N . ALA A 1 86 ? 13.741 1.129 -6.930 1.00 89.12 86 ALA A N 1
ATOM 673 C CA . ALA A 1 86 ? 12.881 2.245 -6.561 1.00 89.12 86 ALA A CA 1
ATOM 674 C C . ALA A 1 86 ? 11.473 2.038 -7.120 1.00 89.12 86 ALA A C 1
ATOM 676 O O . ALA A 1 86 ? 11.295 1.430 -8.178 1.00 89.12 86 ALA A O 1
ATOM 677 N N . LEU A 1 87 ? 10.480 2.559 -6.402 1.00 92.06 87 LEU A N 1
ATOM 678 C CA . LEU A 1 87 ? 9.110 2.622 -6.892 1.00 92.06 87 LEU A CA 1
ATOM 679 C C . LEU A 1 87 ? 8.986 3.734 -7.942 1.00 92.06 87 LEU A C 1
ATOM 681 O O . LEU A 1 87 ? 9.656 4.762 -7.820 1.00 92.06 87 LEU A O 1
ATOM 685 N N . PRO A 1 88 ? 8.090 3.591 -8.934 1.00 93.81 88 PRO A N 1
ATOM 686 C CA . PRO A 1 88 ? 7.673 4.725 -9.747 1.00 93.81 88 PRO A CA 1
ATOM 687 C C . PRO A 1 88 ? 7.176 5.867 -8.850 1.00 93.81 88 PRO A C 1
ATOM 689 O O . PRO A 1 88 ? 6.472 5.628 -7.866 1.00 93.81 88 PRO A O 1
ATOM 692 N N . THR A 1 89 ? 7.516 7.111 -9.188 1.00 94.25 89 THR A N 1
ATOM 693 C CA . THR A 1 89 ? 7.275 8.284 -8.330 1.00 94.25 89 THR A CA 1
ATOM 694 C C . THR A 1 89 ? 5.803 8.443 -7.921 1.00 94.25 89 THR A C 1
ATOM 696 O O . THR A 1 89 ? 5.499 8.833 -6.795 1.00 94.25 89 THR A O 1
ATOM 699 N N . GLU A 1 90 ? 4.858 8.140 -8.809 1.00 94.88 90 GLU A N 1
ATOM 700 C CA . GLU A 1 90 ? 3.416 8.194 -8.542 1.00 94.88 90 GLU A CA 1
ATOM 701 C C . GLU A 1 90 ? 2.953 7.108 -7.560 1.00 94.88 90 GLU A C 1
ATOM 703 O O . GLU A 1 90 ? 2.100 7.355 -6.696 1.00 94.88 90 GLU A O 1
ATOM 708 N N . VAL A 1 91 ? 3.540 5.916 -7.669 1.00 96.25 91 VAL A N 1
ATOM 709 C CA . VAL A 1 91 ? 3.282 4.788 -6.769 1.00 96.25 91 VAL A CA 1
ATOM 710 C C . VAL A 1 91 ? 3.843 5.109 -5.389 1.00 96.25 91 VAL A C 1
ATOM 712 O O . VAL A 1 91 ? 3.120 5.013 -4.400 1.00 96.25 91 VAL A O 1
ATOM 715 N N . GLU A 1 92 ? 5.081 5.601 -5.318 1.00 95.88 92 GLU A N 1
ATOM 716 C CA . GLU A 1 92 ? 5.714 6.036 -4.070 1.00 95.88 92 GLU A CA 1
ATOM 717 C C . GLU A 1 92 ? 4.884 7.107 -3.349 1.00 95.88 92 GLU A C 1
ATOM 719 O O . GLU A 1 92 ? 4.558 6.959 -2.171 1.00 95.88 92 GLU A O 1
ATOM 724 N N . LYS A 1 93 ? 4.449 8.152 -4.069 1.00 96.25 93 LYS A N 1
ATOM 725 C CA . LYS A 1 93 ? 3.563 9.194 -3.521 1.00 96.25 93 LYS A CA 1
ATOM 726 C C . LYS A 1 93 ? 2.275 8.611 -2.939 1.00 96.25 93 LYS A C 1
ATOM 728 O O . LYS A 1 93 ? 1.785 9.111 -1.928 1.00 96.25 93 LYS A O 1
ATOM 733 N N . SER A 1 94 ? 1.718 7.576 -3.565 1.00 96.88 94 SER A N 1
ATOM 734 C CA . SER A 1 94 ? 0.507 6.904 -3.078 1.00 96.88 94 SER A CA 1
ATOM 735 C C . SER A 1 94 ? 0.776 6.113 -1.797 1.00 96.88 94 SER A C 1
ATOM 737 O O . SER A 1 94 ? 0.013 6.235 -0.842 1.00 96.88 94 SER A O 1
ATOM 739 N N . VAL A 1 95 ? 1.900 5.392 -1.727 1.00 96.88 95 VAL A N 1
ATOM 740 C CA . VAL A 1 95 ? 2.337 4.678 -0.514 1.00 96.88 95 VAL A CA 1
ATOM 741 C C . VAL A 1 95 ? 2.564 5.654 0.648 1.00 96.88 95 VAL A C 1
ATOM 743 O O . VAL A 1 95 ? 2.108 5.399 1.759 1.00 96.88 95 VAL A O 1
ATOM 746 N N . VAL A 1 96 ? 3.168 6.820 0.397 1.00 96.75 96 VAL A N 1
ATOM 747 C CA . VAL A 1 96 ? 3.353 7.870 1.420 1.00 96.75 96 VAL A CA 1
ATOM 748 C C . VAL A 1 96 ? 2.017 8.447 1.907 1.00 96.75 96 VAL A C 1
ATOM 750 O O . VAL A 1 96 ? 1.866 8.742 3.093 1.00 96.75 96 VAL A O 1
ATOM 753 N N . LYS A 1 97 ? 1.018 8.615 1.028 1.00 97.00 97 LYS A N 1
ATOM 754 C CA . LYS A 1 97 ? -0.336 9.036 1.445 1.00 97.00 97 LYS A CA 1
ATOM 755 C C . LYS A 1 97 ? -0.991 7.991 2.353 1.00 97.00 97 LYS A C 1
ATOM 757 O O . LYS A 1 97 ? -1.545 8.352 3.386 1.00 97.00 97 LYS A O 1
ATOM 762 N N . ILE A 1 98 ? -0.871 6.714 1.998 1.00 97.62 98 ILE A N 1
ATOM 763 C CA . ILE A 1 98 ? -1.360 5.585 2.801 1.00 97.62 98 ILE A CA 1
ATOM 764 C C . ILE A 1 98 ? -0.675 5.550 4.174 1.00 97.62 98 ILE A C 1
ATOM 766 O O . ILE A 1 98 ? -1.338 5.374 5.192 1.00 97.62 98 ILE A O 1
ATOM 770 N N . GLU A 1 99 ? 0.638 5.781 4.232 1.00 97.31 99 GLU A N 1
ATOM 771 C CA . GLU A 1 99 ? 1.379 5.865 5.496 1.00 97.31 99 GLU A CA 1
ATOM 772 C C . GLU A 1 99 ? 0.822 6.958 6.419 1.00 97.31 99 GLU A C 1
ATOM 774 O O . GLU A 1 99 ? 0.651 6.736 7.619 1.00 97.31 99 GLU A O 1
ATOM 779 N N . LYS A 1 100 ? 0.525 8.143 5.869 1.00 97.44 100 LYS A N 1
ATOM 780 C CA . LYS A 1 100 ? -0.085 9.244 6.629 1.00 97.44 100 LYS A CA 1
ATOM 781 C C . LYS A 1 100 ? -1.461 8.857 7.163 1.00 97.44 100 LYS A C 1
ATOM 783 O O . LYS A 1 100 ? -1.706 9.049 8.350 1.00 97.44 100 LYS A O 1
ATOM 788 N N . LEU A 1 101 ? -2.295 8.233 6.332 1.00 98.12 101 LEU A N 1
ATOM 789 C CA . LEU A 1 101 ? -3.607 7.741 6.748 1.00 98.12 101 LEU A CA 1
ATOM 790 C C . LEU A 1 101 ? -3.493 6.731 7.904 1.00 98.12 101 LEU A C 1
ATOM 792 O O . LEU A 1 101 ? -4.213 6.843 8.892 1.00 98.12 101 LEU A O 1
ATOM 796 N N . PHE A 1 102 ? -2.531 5.801 7.863 1.00 98.31 102 PHE A N 1
ATOM 797 C CA . PHE A 1 102 ? -2.309 4.883 8.988 1.00 98.31 102 PHE A CA 1
ATOM 798 C C . PHE A 1 102 ? -1.818 5.573 10.262 1.00 98.31 102 PHE A C 1
ATOM 800 O O . PHE A 1 102 ? -2.149 5.120 11.357 1.00 98.31 102 PHE A O 1
ATOM 807 N N . LYS A 1 103 ? -1.061 6.671 10.158 1.00 97.88 103 LYS A N 1
ATOM 808 C CA . LYS A 1 103 ? -0.687 7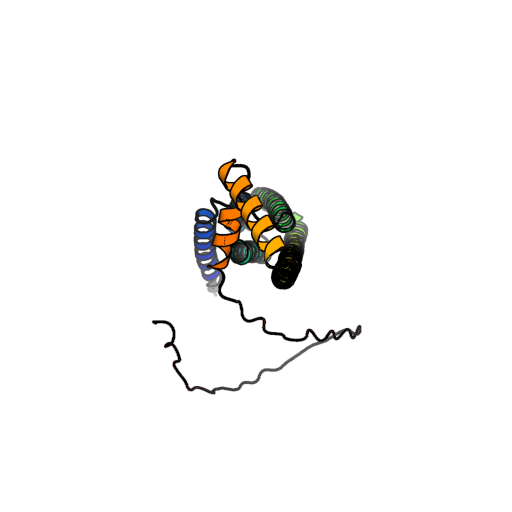.480 11.332 1.00 97.88 103 LYS A CA 1
ATOM 809 C C . LYS A 1 103 ? -1.910 8.148 11.960 1.00 97.88 103 LYS A C 1
ATOM 811 O O . LYS A 1 103 ? -2.012 8.159 13.183 1.00 97.88 103 LYS A O 1
ATOM 816 N N . GLU A 1 104 ? -2.843 8.645 11.153 1.00 98.12 104 GLU A N 1
ATOM 817 C CA . GLU A 1 104 ? -4.108 9.213 11.639 1.00 98.12 104 GLU A CA 1
ATOM 818 C C . GLU A 1 104 ? -4.980 8.147 12.314 1.00 98.12 104 GLU A C 1
ATOM 820 O O . GLU A 1 104 ? -5.409 8.333 13.452 1.00 98.12 104 GLU A O 1
ATOM 825 N N . ILE A 1 105 ? -5.147 6.988 11.668 1.00 97.81 105 ILE A N 1
ATOM 826 C CA . ILE A 1 105 ? -5.868 5.835 12.228 1.00 97.81 105 ILE A CA 1
ATOM 827 C C . ILE A 1 105 ? -5.236 5.387 13.553 1.00 97.81 105 ILE A C 1
ATOM 829 O O . ILE A 1 105 ? -5.942 5.115 14.526 1.00 97.81 105 ILE A O 1
ATOM 833 N N . LYS A 1 106 ? -3.900 5.336 13.623 1.00 97.75 106 LYS A N 1
ATOM 834 C CA . LYS A 1 106 ? -3.168 5.014 14.852 1.00 97.75 106 LYS A CA 1
ATOM 835 C C . LYS A 1 106 ? -3.520 5.990 15.977 1.00 97.75 106 LYS A C 1
ATOM 837 O O . LYS A 1 106 ? -3.863 5.531 17.061 1.00 97.75 106 LYS A O 1
ATOM 842 N N . ILE A 1 107 ? -3.441 7.301 15.731 1.00 97.94 107 ILE A N 1
ATOM 843 C CA . ILE A 1 107 ? -3.765 8.331 16.735 1.00 97.94 107 ILE A CA 1
ATOM 844 C C . ILE A 1 107 ? -5.201 8.145 17.232 1.00 97.94 107 ILE A C 1
ATOM 846 O O . ILE A 1 107 ? -5.428 8.076 18.439 1.00 97.94 107 ILE A O 1
ATOM 850 N N . PHE A 1 108 ? -6.150 7.959 16.314 1.00 97.12 108 PHE A N 1
ATOM 851 C CA . PHE A 1 108 ? -7.547 7.706 16.657 1.00 97.12 108 PHE A CA 1
ATOM 852 C C . PHE A 1 108 ? -7.713 6.479 17.572 1.00 97.12 108 PHE A C 1
ATOM 854 O O . PHE A 1 108 ? -8.377 6.557 18.606 1.00 97.12 108 PHE A O 1
ATOM 861 N N . PHE A 1 109 ? -7.073 5.349 17.256 1.00 97.06 109 PHE A N 1
ATOM 862 C CA . PHE A 1 109 ? -7.161 4.153 18.099 1.00 97.06 109 PHE A CA 1
ATOM 863 C C . PHE A 1 109 ? -6.399 4.270 19.428 1.00 97.06 109 PHE A C 1
ATOM 865 O O . PHE A 1 109 ? -6.774 3.621 20.409 1.00 97.06 109 PHE A O 1
ATOM 872 N N . GLU A 1 110 ? -5.342 5.079 19.502 1.00 97.06 110 GLU A N 1
ATOM 873 C CA . GLU A 1 110 ? -4.686 5.409 20.770 1.00 97.06 110 GLU A CA 1
ATOM 874 C C . GLU A 1 110 ? -5.609 6.216 21.687 1.00 97.06 110 GLU A C 1
ATOM 876 O O . GLU A 1 110 ? -5.652 5.949 22.889 1.00 97.06 110 GLU A O 1
ATOM 881 N N . GLU A 1 111 ? -6.355 7.176 21.139 1.00 95.25 111 GLU A N 1
ATOM 882 C CA . GLU A 1 111 ? -7.353 7.958 21.875 1.00 95.25 111 GLU A CA 1
ATOM 883 C C . GLU A 1 111 ? -8.524 7.081 22.320 1.00 95.25 111 GLU A C 1
ATOM 885 O O . GLU A 1 111 ? -8.853 7.055 23.506 1.00 95.25 111 GLU A O 1
ATOM 890 N N . LEU A 1 112 ? -9.071 6.272 21.410 1.00 93.88 112 LEU A N 1
ATOM 891 C CA . LEU A 1 112 ? -10.181 5.361 21.691 1.00 93.88 112 LEU A CA 1
ATOM 892 C C . LEU A 1 112 ? -9.858 4.371 22.825 1.00 93.88 112 LEU A C 1
ATOM 894 O O . LEU A 1 112 ? -10.721 4.029 23.632 1.00 93.88 112 LEU A O 1
ATOM 898 N N . ASN A 1 113 ? -8.605 3.914 22.914 1.00 94.50 113 ASN A N 1
ATOM 899 C CA . ASN A 1 113 ? -8.153 3.007 23.971 1.00 94.50 113 ASN A CA 1
ATOM 900 C C . ASN A 1 113 ? -7.945 3.690 25.335 1.00 94.50 113 ASN A C 1
ATOM 902 O O . ASN A 1 113 ? -7.885 2.992 26.351 1.00 94.50 113 ASN A O 1
ATOM 906 N N . LYS A 1 114 ? -7.834 5.023 25.373 1.00 95.31 114 LYS A N 1
ATOM 907 C CA . LYS A 1 114 ? -7.720 5.814 26.609 1.00 95.31 114 LYS A CA 1
ATOM 908 C C . LYS A 1 114 ? -9.084 6.216 27.182 1.00 95.31 114 LYS A C 1
ATOM 910 O O . LYS A 1 114 ? -9.138 6.588 28.350 1.00 95.31 114 LYS A O 1
ATOM 915 N N . GLU A 1 115 ? -10.162 6.134 26.398 1.00 92.31 115 GLU A N 1
ATOM 916 C CA . GLU A 1 115 ? -11.502 6.546 26.835 1.00 92.31 115 GLU A CA 1
ATOM 917 C C . GLU A 1 115 ? -12.035 5.689 27.993 1.00 92.31 115 GLU A C 1
ATOM 919 O O . GLU A 1 115 ? -11.977 4.450 27.997 1.00 92.31 115 GLU A O 1
ATOM 924 N N . ASN A 1 116 ? -12.638 6.364 28.972 1.00 93.12 116 ASN A N 1
ATOM 925 C CA . ASN A 1 116 ? -13.321 5.696 30.073 1.00 93.12 116 ASN A CA 1
ATOM 926 C C . ASN A 1 116 ? -14.683 5.139 29.622 1.00 93.12 116 ASN A C 1
ATOM 928 O O . ASN A 1 116 ? -15.249 5.532 28.605 1.00 93.12 116 ASN A O 1
ATOM 932 N N . ILE A 1 117 ? -15.259 4.215 30.401 1.00 89.25 117 ILE A N 1
ATOM 933 C CA . ILE A 1 117 ? -16.495 3.500 30.019 1.00 89.25 117 ILE A CA 1
ATOM 934 C C . ILE A 1 117 ? -17.663 4.461 29.731 1.00 89.25 117 ILE A C 1
ATOM 936 O O . ILE A 1 117 ? -18.403 4.227 28.779 1.00 89.25 117 ILE A O 1
ATOM 940 N N . LEU A 1 118 ? -17.820 5.524 30.529 1.00 87.56 118 LEU A N 1
ATOM 941 C CA . LEU A 1 118 ? -18.900 6.503 30.360 1.00 87.56 118 LEU A CA 1
ATOM 942 C C . LEU A 1 118 ? -18.740 7.322 29.073 1.00 87.56 118 LEU A C 1
ATOM 944 O O . LEU A 1 118 ? -19.699 7.462 28.319 1.00 87.56 118 LEU A O 1
ATOM 948 N N . GLU A 1 119 ? -17.527 7.803 28.793 1.00 89.81 119 GLU A N 1
ATOM 949 C CA . GLU A 1 119 ? -17.209 8.540 27.562 1.00 89.81 119 GLU A CA 1
ATOM 950 C C . GLU A 1 119 ? -17.451 7.671 26.330 1.00 89.81 119 GLU A C 1
ATOM 952 O O . GLU A 1 119 ? -18.095 8.104 25.377 1.00 89.81 119 GLU A O 1
ATOM 957 N N . ARG A 1 120 ? -17.023 6.408 26.402 1.00 87.69 120 ARG A N 1
ATOM 958 C CA . ARG A 1 120 ? -17.189 5.427 25.331 1.00 87.69 120 ARG A CA 1
ATOM 959 C 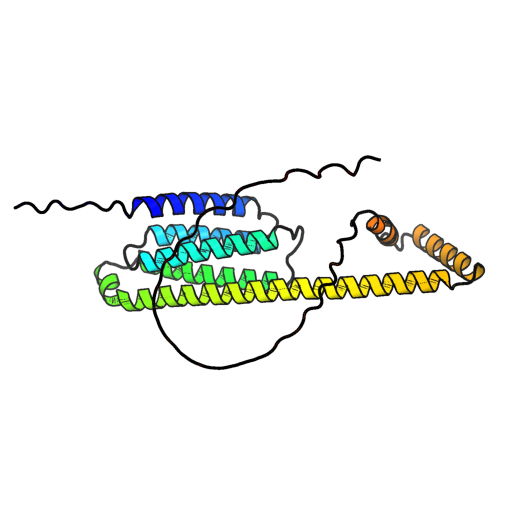C . ARG A 1 120 ? -18.654 5.165 24.993 1.00 87.69 120 ARG A C 1
ATOM 961 O O . ARG A 1 120 ? -18.983 4.989 23.827 1.00 87.69 120 ARG A O 1
ATOM 968 N N . ILE A 1 121 ? -19.528 5.116 26.001 1.00 86.25 121 ILE A N 1
ATOM 969 C CA . ILE A 1 121 ? -20.975 4.969 25.786 1.00 86.25 121 ILE A CA 1
ATOM 970 C C . ILE A 1 121 ? -21.540 6.257 25.179 1.00 86.25 121 ILE A C 1
ATOM 972 O O . ILE A 1 121 ? -22.237 6.198 24.172 1.00 86.25 121 ILE A O 1
ATOM 976 N N . ALA A 1 122 ? -21.196 7.420 25.740 1.00 92.06 122 ALA A N 1
ATOM 977 C CA . ALA A 1 122 ? -21.689 8.712 25.262 1.00 92.06 122 ALA A CA 1
ATOM 978 C C . ALA A 1 122 ? -21.262 9.033 23.816 1.00 92.06 122 ALA A C 1
ATOM 980 O O . ALA A 1 122 ? -21.959 9.764 23.116 1.00 92.06 122 ALA A O 1
ATOM 981 N N . ARG A 1 123 ? -20.122 8.497 23.361 1.00 92.88 123 ARG A N 1
ATOM 982 C CA . ARG A 1 123 ? -19.547 8.739 22.027 1.00 92.88 123 ARG A CA 1
ATOM 983 C C . ARG A 1 123 ? -19.654 7.550 21.077 1.00 92.88 123 ARG A C 1
ATOM 985 O O . ARG A 1 123 ? -19.066 7.599 20.000 1.00 92.88 123 ARG A O 1
ATOM 992 N N . GLN A 1 124 ? -20.390 6.498 21.432 1.00 92.31 124 GLN A N 1
ATOM 993 C CA . GLN A 1 124 ? -20.381 5.241 20.682 1.00 92.31 124 GLN A CA 1
ATOM 994 C C . GLN A 1 124 ? -20.685 5.428 19.186 1.00 92.31 124 GLN A C 1
ATOM 996 O O . GLN A 1 124 ? -19.930 4.923 18.351 1.00 92.31 124 GLN A O 1
ATOM 1001 N N . ASP A 1 125 ? -21.734 6.188 18.859 1.00 93.81 125 ASP A N 1
ATOM 1002 C CA . ASP A 1 125 ? -22.148 6.447 17.474 1.00 93.81 125 ASP A CA 1
ATOM 1003 C C . ASP A 1 125 ? -21.135 7.312 16.720 1.00 93.81 125 ASP A C 1
ATOM 1005 O O . ASP A 1 125 ? -20.821 7.043 15.564 1.00 93.81 125 ASP A O 1
ATOM 1009 N N . ARG A 1 126 ? -20.556 8.318 17.387 1.00 95.06 126 ARG A N 1
ATOM 1010 C CA . ARG A 1 126 ? -19.499 9.149 16.799 1.00 95.06 126 ARG A CA 1
ATOM 1011 C C . ARG A 1 126 ? -18.265 8.313 16.472 1.00 95.06 126 ARG A C 1
ATOM 1013 O O . ARG A 1 126 ? -17.755 8.402 15.359 1.00 95.06 126 ARG A O 1
ATOM 1020 N N . ASN A 1 127 ? -17.819 7.489 17.419 1.00 94.31 127 ASN A N 1
ATOM 1021 C CA . ASN A 1 127 ? -16.663 6.617 17.243 1.00 94.31 127 ASN A CA 1
ATOM 1022 C C . ASN A 1 127 ? -16.925 5.605 16.123 1.00 94.31 127 ASN A C 1
ATOM 1024 O O . ASN A 1 127 ? -16.035 5.336 15.327 1.00 94.31 127 ASN A O 1
ATOM 1028 N N . LYS A 1 128 ? -18.152 5.077 16.024 1.00 95.38 128 LYS A N 1
ATOM 1029 C CA . LYS A 1 128 ? -18.550 4.195 14.924 1.00 95.38 128 LYS A CA 1
ATOM 1030 C C . LYS A 1 128 ? -18.463 4.908 13.571 1.00 95.38 128 LYS A C 1
ATOM 1032 O O . LYS A 1 128 ? -17.794 4.404 12.680 1.00 95.38 128 LYS A O 1
ATOM 1037 N N . ASN A 1 129 ? -19.050 6.098 13.447 1.00 96.00 129 ASN A N 1
ATOM 1038 C CA . ASN A 1 129 ? -19.005 6.876 12.207 1.00 96.00 129 ASN A CA 1
ATOM 1039 C C . ASN A 1 129 ? -17.566 7.215 11.788 1.00 96.00 129 ASN A C 1
ATOM 1041 O O . ASN A 1 129 ? -17.258 7.209 10.602 1.00 96.00 129 ASN A O 1
ATOM 1045 N N . GLN A 1 130 ? -16.676 7.493 12.748 1.00 97.00 130 GLN A N 1
ATOM 1046 C CA . GLN A 1 130 ? -15.256 7.722 12.458 1.00 97.00 130 GLN A CA 1
ATOM 1047 C C . GLN A 1 130 ? -14.540 6.451 11.990 1.00 97.00 130 GLN A C 1
ATOM 1049 O O . GLN A 1 130 ? -13.743 6.521 11.060 1.00 97.00 130 GLN A O 1
ATOM 1054 N N . VAL A 1 131 ? -14.829 5.293 12.594 1.00 96.44 131 VAL A N 1
ATOM 1055 C CA . VAL A 1 131 ? -14.299 4.002 12.126 1.00 96.44 131 VAL A CA 1
ATOM 1056 C C . VAL A 1 131 ? -14.772 3.718 10.699 1.00 96.44 131 VAL A C 1
ATOM 1058 O O . VAL A 1 131 ? -13.948 3.404 9.846 1.00 96.44 131 VAL A O 1
ATOM 1061 N N . ASP A 1 132 ? -16.065 3.893 10.419 1.00 96.12 132 ASP A N 1
ATOM 1062 C CA . ASP A 1 132 ? -16.633 3.692 9.081 1.00 96.12 132 ASP A CA 1
ATOM 1063 C C . ASP A 1 132 ? -15.994 4.643 8.048 1.00 96.12 132 ASP A C 1
ATOM 1065 O O . ASP A 1 132 ? -15.642 4.224 6.943 1.00 96.12 132 ASP A O 1
ATOM 1069 N N . GLU A 1 133 ? -15.763 5.906 8.422 1.00 97.06 133 GLU A N 1
ATOM 1070 C CA . GLU A 1 133 ? -15.084 6.883 7.564 1.00 97.06 133 GLU A CA 1
ATOM 1071 C C . GLU A 1 133 ? -13.632 6.486 7.266 1.00 97.06 133 GLU A C 1
ATOM 1073 O O . GLU A 1 133 ? -13.201 6.559 6.115 1.00 97.06 133 GLU A O 1
ATOM 1078 N N . TYR A 1 134 ? -12.878 5.992 8.253 1.00 97.88 134 TYR A N 1
ATOM 1079 C CA . TYR A 1 134 ? -11.534 5.468 7.995 1.00 97.88 134 TYR A CA 1
ATOM 1080 C C . TYR A 1 134 ? -11.547 4.247 7.072 1.00 97.88 134 TYR A C 1
ATOM 1082 O O . TYR A 1 134 ? -10.635 4.100 6.259 1.00 97.88 134 TYR A O 1
ATOM 1090 N N . GLY A 1 135 ? -12.581 3.405 7.142 1.00 96.19 135 GLY A N 1
ATOM 1091 C CA . GLY A 1 135 ? -12.772 2.300 6.200 1.00 96.19 135 GLY A CA 1
ATOM 1092 C C . GLY A 1 135 ? -12.906 2.807 4.767 1.00 96.19 135 GLY A C 1
ATOM 1093 O O . GLY A 1 135 ? -12.167 2.378 3.881 1.00 96.19 135 GLY A O 1
ATOM 1094 N N . ARG A 1 136 ? -13.763 3.814 4.563 1.00 97.19 136 ARG A N 1
ATOM 1095 C CA . ARG A 1 136 ? -13.946 4.475 3.264 1.00 97.19 136 ARG A CA 1
ATOM 1096 C C . ARG A 1 136 ? -12.654 5.120 2.751 1.00 97.19 136 ARG A C 1
ATOM 1098 O O . ARG A 1 136 ? -12.337 4.994 1.571 1.00 97.19 136 ARG A O 1
ATOM 1105 N N . LEU A 1 137 ? -11.900 5.793 3.622 1.00 97.75 137 LEU A N 1
ATOM 1106 C CA . LEU A 1 137 ? -10.626 6.424 3.258 1.00 97.75 137 LEU A CA 1
ATOM 1107 C C . LEU A 1 137 ? -9.554 5.393 2.875 1.00 97.75 137 LEU A C 1
ATOM 1109 O O . LEU A 1 137 ? -8.772 5.651 1.960 1.00 97.75 137 LEU A O 1
ATOM 1113 N N . LEU A 1 138 ? -9.517 4.226 3.528 1.00 97.06 138 LEU A N 1
ATOM 1114 C CA . LEU A 1 138 ? -8.619 3.129 3.146 1.00 97.06 138 LEU A CA 1
ATOM 1115 C C . LEU A 1 138 ? -8.970 2.575 1.760 1.00 97.06 138 LEU A C 1
ATOM 1117 O O . LEU A 1 138 ? -8.069 2.354 0.950 1.00 97.06 138 LEU A O 1
ATOM 1121 N N . ASP A 1 139 ? -10.259 2.402 1.463 1.00 96.00 139 ASP A N 1
ATOM 1122 C CA . ASP A 1 139 ? -10.723 1.977 0.138 1.00 96.00 139 ASP A CA 1
ATOM 1123 C C . ASP A 1 139 ? -10.366 2.986 -0.954 1.00 96.00 139 ASP A C 1
ATOM 1125 O O . ASP A 1 139 ? -9.864 2.611 -2.017 1.00 96.00 139 ASP A O 1
ATOM 1129 N N . GLU A 1 140 ? -10.571 4.273 -0.681 1.00 96.62 140 GLU A N 1
ATOM 1130 C CA . GLU A 1 140 ? -10.208 5.360 -1.589 1.00 96.62 140 GLU A CA 1
ATOM 1131 C C . GLU A 1 140 ? -8.6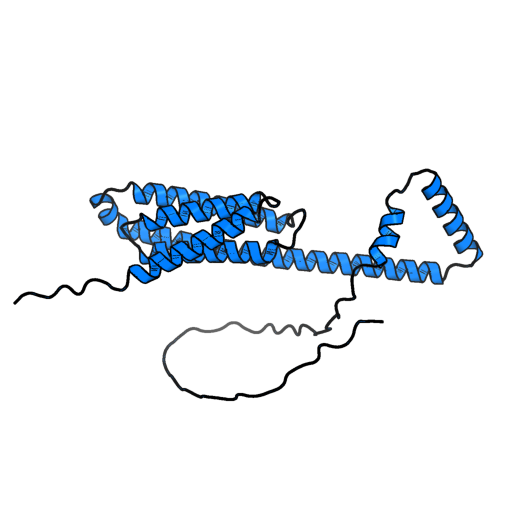92 5.398 -1.837 1.00 96.62 140 GLU A C 1
ATOM 1133 O O . GLU A 1 140 ? -8.237 5.491 -2.982 1.00 96.62 140 GLU A O 1
ATOM 1138 N N . ALA A 1 141 ? -7.892 5.256 -0.777 1.00 95.94 141 ALA A N 1
ATOM 1139 C CA . ALA A 1 141 ? -6.440 5.215 -0.882 1.00 95.94 141 ALA A CA 1
ATOM 1140 C C . ALA A 1 141 ? -5.955 3.996 -1.685 1.00 95.94 141 ALA A C 1
ATOM 1142 O O . ALA A 1 141 ? -5.031 4.126 -2.493 1.00 95.94 141 ALA A O 1
ATOM 1143 N N . MET A 1 142 ? -6.602 2.839 -1.515 1.00 94.50 142 MET A N 1
ATOM 1144 C CA . MET A 1 142 ? -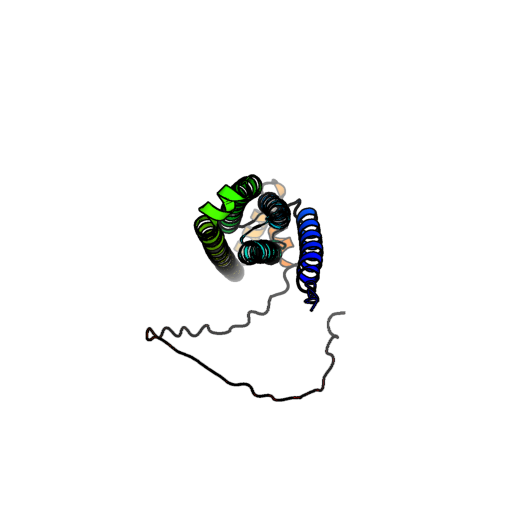6.308 1.623 -2.273 1.00 94.50 142 MET A CA 1
ATOM 1145 C C . MET A 1 142 ? -6.643 1.781 -3.759 1.00 94.50 142 MET A C 1
ATOM 1147 O O . MET A 1 142 ? -5.829 1.451 -4.622 1.00 94.50 142 MET A O 1
ATOM 1151 N N . LEU A 1 143 ? -7.809 2.351 -4.075 1.00 96.12 143 LEU A N 1
ATOM 1152 C CA . LEU A 1 143 ? -8.200 2.653 -5.452 1.00 96.12 143 LEU A CA 1
ATOM 1153 C C . LEU A 1 143 ? -7.192 3.596 -6.126 1.00 96.12 143 LEU A C 1
ATOM 1155 O O . LEU A 1 143 ? -6.768 3.354 -7.258 1.00 96.12 143 LEU A O 1
ATOM 1159 N N . HIS A 1 144 ? -6.771 4.648 -5.422 1.00 96.25 144 HIS A N 1
ATOM 1160 C CA . HIS A 1 144 ? -5.780 5.599 -5.922 1.00 96.25 144 HIS A CA 1
ATOM 1161 C C . HIS A 1 144 ? -4.400 4.946 -6.115 1.00 96.25 144 HIS A C 1
ATOM 1163 O O . HIS A 1 144 ? -3.725 5.224 -7.108 1.00 96.25 144 HIS A O 1
ATOM 1169 N N . PHE A 1 145 ? -3.975 4.064 -5.204 1.00 96.50 145 PHE A N 1
ATOM 1170 C CA . PHE A 1 145 ? -2.749 3.279 -5.367 1.00 96.50 145 PHE A CA 1
ATOM 1171 C C . PHE A 1 145 ? -2.808 2.395 -6.618 1.00 96.50 145 PHE A C 1
ATOM 1173 O O . PHE A 1 145 ? -1.912 2.491 -7.456 1.00 96.50 145 PHE A O 1
ATOM 1180 N N . ASN A 1 146 ? -3.877 1.611 -6.787 1.00 95.50 146 ASN A N 1
ATOM 1181 C CA . ASN A 1 146 ? -4.052 0.727 -7.943 1.00 95.50 146 ASN A CA 1
ATOM 1182 C C . ASN A 1 146 ? -4.073 1.510 -9.259 1.00 95.50 146 ASN A C 1
ATOM 1184 O O . ASN A 1 146 ? -3.370 1.153 -10.200 1.00 95.50 146 ASN A O 1
ATOM 1188 N N . THR A 1 147 ? -4.798 2.629 -9.298 1.00 96.19 147 THR A N 1
ATOM 1189 C CA . THR A 1 147 ? -4.855 3.498 -10.482 1.00 96.19 147 THR A CA 1
ATOM 1190 C C . THR A 1 147 ? -3.463 4.012 -10.858 1.00 96.19 147 THR A C 1
ATOM 1192 O O . THR A 1 147 ? -3.060 3.947 -12.017 1.00 96.19 147 THR A O 1
ATOM 1195 N N . ASN A 1 148 ? -2.684 4.491 -9.884 1.00 96.25 148 ASN A N 1
ATOM 1196 C CA . ASN A 1 148 ? -1.332 4.987 -10.153 1.00 96.25 148 ASN A CA 1
ATOM 1197 C C . ASN A 1 148 ? -0.352 3.879 -10.525 1.00 96.25 148 ASN A C 1
ATOM 1199 O O . ASN A 1 148 ? 0.540 4.108 -11.342 1.00 96.25 148 ASN A O 1
ATOM 1203 N N . LEU A 1 149 ? -0.522 2.685 -9.960 1.00 94.25 149 LEU A N 1
ATOM 1204 C CA . LEU A 1 149 ? 0.246 1.515 -10.351 1.00 94.25 149 LEU A CA 1
ATOM 1205 C C . LEU A 1 149 ? -0.024 1.162 -11.817 1.00 94.25 149 LEU A C 1
ATOM 1207 O O . LEU A 1 149 ? 0.924 1.074 -12.595 1.00 94.25 149 LEU A O 1
ATOM 1211 N N . GLU A 1 150 ? -1.289 1.033 -12.214 1.00 94.75 150 GLU A N 1
ATOM 1212 C CA . GLU A 1 150 ? -1.668 0.757 -13.601 1.00 94.75 150 GLU A CA 1
ATOM 1213 C C . GLU A 1 150 ? -1.121 1.824 -14.552 1.00 94.75 150 GLU A C 1
ATOM 1215 O O . GLU A 1 150 ? -0.459 1.492 -15.535 1.00 94.75 150 GLU A O 1
ATOM 1220 N N . LEU A 1 151 ? -1.304 3.108 -14.228 1.00 95.06 151 LEU A N 1
ATOM 1221 C CA . LEU A 1 151 ? -0.759 4.213 -15.021 1.00 95.06 151 LEU A CA 1
ATOM 1222 C C . LEU A 1 151 ? 0.766 4.140 -15.150 1.00 95.06 151 LEU A C 1
ATOM 1224 O O . LEU A 1 151 ? 1.296 4.397 -16.232 1.00 95.06 151 LEU A O 1
ATOM 1228 N N . SER A 1 152 ? 1.479 3.777 -14.080 1.00 93.88 152 SER A N 1
ATOM 1229 C CA . SER A 1 152 ? 2.936 3.622 -14.128 1.00 93.88 152 SER A CA 1
ATOM 1230 C C . SER A 1 152 ? 3.358 2.474 -15.051 1.00 93.88 152 SER A C 1
ATOM 1232 O O . SER A 1 152 ? 4.273 2.642 -15.855 1.00 93.88 152 SER A O 1
ATOM 1234 N N . ILE A 1 153 ? 2.638 1.349 -15.019 1.00 91.75 153 ILE A N 1
ATOM 1235 C CA . ILE A 1 153 ? 2.876 0.201 -15.902 1.00 91.75 153 ILE A CA 1
ATOM 1236 C C . ILE A 1 153 ? 2.603 0.584 -17.363 1.00 91.75 153 ILE A C 1
ATOM 1238 O O . ILE A 1 153 ? 3.419 0.295 -18.237 1.00 91.75 153 ILE A O 1
ATOM 1242 N N . TYR A 1 154 ? 1.499 1.285 -17.643 1.00 95.00 154 TYR A N 1
ATOM 1243 C CA . TYR A 1 154 ? 1.194 1.765 -18.994 1.00 95.00 154 TYR A CA 1
ATOM 1244 C C . TYR A 1 154 ? 2.268 2.712 -19.533 1.00 95.00 154 TYR A C 1
ATOM 1246 O O . TYR A 1 154 ? 2.673 2.571 -20.686 1.00 95.00 154 TYR A O 1
ATOM 1254 N N . ARG A 1 155 ? 2.769 3.644 -18.714 1.00 93.25 155 ARG A N 1
ATOM 1255 C CA . ARG A 1 155 ? 3.861 4.545 -19.118 1.00 93.25 155 ARG A CA 1
ATOM 1256 C C . ARG A 1 155 ? 5.127 3.774 -19.473 1.00 93.25 155 ARG A C 1
ATOM 1258 O O . ARG A 1 155 ? 5.684 4.010 -20.541 1.00 93.25 155 ARG A O 1
ATOM 1265 N N . LEU A 1 156 ? 5.514 2.799 -18.649 1.00 90.25 156 LEU A N 1
ATOM 1266 C CA . LEU A 1 156 ? 6.668 1.941 -18.929 1.00 90.25 156 LEU A CA 1
ATOM 1267 C C . LEU A 1 156 ? 6.504 1.165 -20.244 1.00 90.25 156 LEU A C 1
ATOM 1269 O O . LEU A 1 156 ? 7.454 1.067 -21.017 1.00 90.25 156 LEU A O 1
ATOM 1273 N N . HIS A 1 157 ? 5.304 0.658 -20.545 1.00 92.25 157 HIS A N 1
ATOM 1274 C CA . HIS A 1 157 ? 5.040 -0.007 -21.825 1.00 92.25 157 HIS A CA 1
ATOM 1275 C C . HIS A 1 157 ? 5.164 0.942 -23.023 1.00 92.25 157 HIS A C 1
ATOM 1277 O O . HIS A 1 157 ? 5.750 0.564 -24.037 1.00 92.25 157 HIS A O 1
ATOM 1283 N N . VAL A 1 158 ? 4.646 2.169 -22.916 1.00 95.19 158 VAL A N 1
ATOM 1284 C CA . VAL A 1 158 ? 4.754 3.178 -23.983 1.00 95.19 158 VAL A CA 1
ATOM 1285 C C . VAL A 1 158 ? 6.212 3.573 -24.214 1.00 95.19 158 VAL A C 1
ATOM 1287 O O . VAL A 1 158 ? 6.659 3.630 -25.359 1.00 95.19 158 VAL A O 1
ATOM 1290 N N . GLU A 1 159 ? 6.975 3.795 -23.144 1.00 93.00 159 GLU A N 1
ATOM 1291 C CA . GLU A 1 159 ? 8.403 4.112 -23.225 1.00 93.00 159 GLU A CA 1
ATOM 1292 C C . GLU A 1 159 ? 9.206 2.966 -23.847 1.00 93.00 159 GLU A C 1
ATOM 1294 O O . GLU A 1 159 ? 10.051 3.200 -24.713 1.00 93.00 159 GLU A O 1
ATOM 1299 N N . PHE A 1 160 ? 8.910 1.722 -23.462 1.00 91.94 160 PHE A N 1
ATOM 1300 C CA . PHE A 1 160 ? 9.549 0.543 -24.037 1.00 91.94 160 PHE A CA 1
ATOM 1301 C C . PHE A 1 160 ? 9.236 0.397 -25.530 1.00 91.94 160 PHE A C 1
ATOM 1303 O O . PHE A 1 160 ? 10.153 0.197 -26.325 1.00 91.94 160 PHE A O 1
ATOM 1310 N N . ALA A 1 161 ? 7.972 0.562 -25.931 1.00 94.88 161 ALA A N 1
ATOM 1311 C CA . ALA A 1 161 ? 7.565 0.503 -27.334 1.00 94.88 161 ALA A CA 1
ATOM 1312 C C . ALA A 1 161 ? 8.228 1.611 -28.173 1.00 94.88 161 ALA A C 1
ATOM 1314 O O . ALA A 1 161 ? 8.723 1.347 -29.269 1.00 94.88 161 ALA A O 1
ATOM 1315 N N . ALA A 1 162 ? 8.311 2.837 -27.646 1.00 95.31 162 ALA A N 1
ATOM 1316 C CA . ALA A 1 162 ? 8.999 3.942 -28.310 1.00 95.31 162 ALA A CA 1
ATOM 1317 C C . ALA A 1 162 ? 10.512 3.685 -28.445 1.00 95.31 162 ALA A C 1
ATOM 1319 O O . ALA A 1 162 ? 11.112 3.971 -29.486 1.00 95.31 162 ALA A O 1
ATOM 1320 N N . ALA A 1 163 ? 11.140 3.116 -27.411 1.00 94.06 163 ALA A N 1
ATOM 1321 C CA . ALA A 1 163 ? 12.548 2.737 -27.446 1.00 94.06 163 ALA A CA 1
ATOM 1322 C C . ALA A 1 163 ? 12.813 1.615 -28.461 1.00 94.06 163 ALA A C 1
ATOM 1324 O O . ALA A 1 163 ? 13.805 1.676 -29.190 1.00 94.06 163 ALA A O 1
ATOM 1325 N N . ASP A 1 164 ? 11.929 0.622 -28.541 1.00 93.81 164 ASP A N 1
ATOM 1326 C CA . ASP A 1 164 ? 12.029 -0.471 -29.505 1.00 93.81 164 ASP A CA 1
ATOM 1327 C C . ASP A 1 164 ? 11.846 0.020 -30.946 1.00 93.81 164 ASP A C 1
ATOM 1329 O O . ASP A 1 164 ? 12.669 -0.272 -31.811 1.00 93.81 164 ASP A O 1
ATOM 1333 N N . GLN A 1 165 ? 10.870 0.899 -31.191 1.00 95.19 165 GLN A N 1
ATOM 1334 C CA . GLN A 1 165 ? 10.694 1.542 -32.493 1.00 95.19 165 GLN A CA 1
ATOM 1335 C C . GLN A 1 165 ? 11.940 2.340 -32.904 1.00 95.19 165 GLN A C 1
ATOM 1337 O O . GLN A 1 165 ? 12.387 2.254 -34.050 1.00 95.19 165 GLN A O 1
ATOM 1342 N N . LYS A 1 166 ? 12.545 3.084 -31.968 1.00 94.50 166 LYS A N 1
ATOM 1343 C CA . LYS A 1 166 ? 13.796 3.815 -32.214 1.00 94.50 166 LYS A CA 1
ATOM 1344 C C . LYS A 1 166 ? 14.954 2.865 -32.537 1.00 94.50 166 LYS A C 1
ATOM 1346 O O . LYS A 1 166 ? 15.749 3.166 -33.427 1.00 94.50 166 LYS A O 1
ATOM 1351 N N . ARG A 1 167 ? 15.047 1.718 -31.854 1.00 88.75 167 ARG A N 1
ATOM 1352 C CA . ARG A 1 167 ? 16.043 0.671 -32.147 1.00 88.75 167 ARG A CA 1
ATOM 1353 C C . ARG A 1 167 ? 15.824 0.072 -33.530 1.00 88.75 167 ARG A C 1
ATOM 1355 O O . ARG A 1 167 ? 16.770 0.009 -34.307 1.00 88.75 167 ARG A O 1
ATOM 1362 N N . HIS A 1 168 ? 14.594 -0.306 -33.860 1.00 93.94 168 HIS A N 1
ATOM 1363 C CA . HIS A 1 168 ? 14.252 -0.874 -35.159 1.00 93.94 168 HIS A CA 1
ATOM 1364 C C . HIS A 1 168 ? 14.556 0.107 -36.300 1.00 93.94 168 HIS A C 1
ATOM 1366 O O . HIS A 1 168 ? 15.177 -0.267 -37.293 1.00 93.94 168 HIS A O 1
ATOM 1372 N N . ALA A 1 169 ? 14.202 1.386 -36.139 1.00 95.19 169 ALA A N 1
ATOM 1373 C CA . ALA A 1 169 ? 14.534 2.432 -37.104 1.00 95.19 169 ALA A CA 1
ATOM 1374 C C . ALA A 1 169 ? 16.054 2.612 -37.273 1.00 95.19 169 ALA A C 1
ATOM 1376 O O . ALA A 1 169 ? 16.531 2.731 -38.399 1.00 95.19 169 ALA A O 1
ATOM 1377 N N . ALA A 1 170 ? 16.826 2.576 -36.181 1.00 93.38 170 ALA A N 1
ATOM 1378 C CA . ALA A 1 170 ? 18.285 2.650 -36.242 1.00 93.38 170 ALA A CA 1
ATOM 1379 C C . ALA A 1 170 ? 18.904 1.437 -36.961 1.00 93.38 170 ALA A C 1
ATOM 1381 O O . ALA A 1 170 ? 19.820 1.603 -37.763 1.00 93.38 170 ALA A O 1
ATOM 1382 N N . VAL A 1 171 ? 18.383 0.228 -36.726 1.00 93.56 171 VAL A N 1
ATOM 1383 C CA . VAL A 1 171 ? 18.822 -0.991 -37.427 1.00 93.56 171 VAL A CA 1
ATOM 1384 C C . VAL A 1 171 ? 18.529 -0.896 -38.924 1.00 93.56 171 VAL A C 1
ATOM 1386 O O . VAL A 1 171 ? 19.413 -1.182 -39.733 1.00 93.56 171 VAL A O 1
ATOM 1389 N N . LEU A 1 172 ? 17.330 -0.442 -39.306 1.00 95.94 172 LEU A N 1
ATOM 1390 C CA . LEU A 1 172 ? 16.984 -0.223 -40.712 1.00 95.94 172 LEU A CA 1
ATOM 1391 C C . LEU A 1 172 ? 17.890 0.829 -41.362 1.00 95.94 172 LEU A C 1
ATOM 1393 O O . LEU A 1 172 ? 18.413 0.577 -42.445 1.00 95.94 172 LEU A O 1
ATOM 1397 N N . ALA A 1 173 ? 18.149 1.951 -40.688 1.00 94.50 173 ALA A N 1
ATOM 1398 C CA . ALA A 1 173 ? 19.063 2.975 -41.187 1.00 94.50 173 ALA A CA 1
ATOM 1399 C C . ALA A 1 173 ? 20.466 2.394 -41.434 1.00 94.50 173 ALA A C 1
ATOM 1401 O O . ALA A 1 173 ? 20.997 2.523 -42.532 1.00 94.50 173 ALA A O 1
ATOM 1402 N N . VAL A 1 174 ? 21.025 1.648 -40.472 1.00 93.75 174 VAL A N 1
ATOM 1403 C CA . VAL A 1 174 ? 22.326 0.977 -40.635 1.00 93.75 174 VAL A CA 1
ATOM 1404 C C . VAL A 1 174 ? 22.298 -0.068 -41.751 1.00 93.75 174 VAL A C 1
ATOM 1406 O O . VAL A 1 174 ? 23.322 -0.291 -42.391 1.00 93.75 174 VAL A O 1
ATOM 1409 N N . SER A 1 175 ? 21.168 -0.734 -42.005 1.00 94.31 175 SER A N 1
ATOM 1410 C CA . SER A 1 175 ? 21.028 -1.686 -43.120 1.00 94.31 175 SER A CA 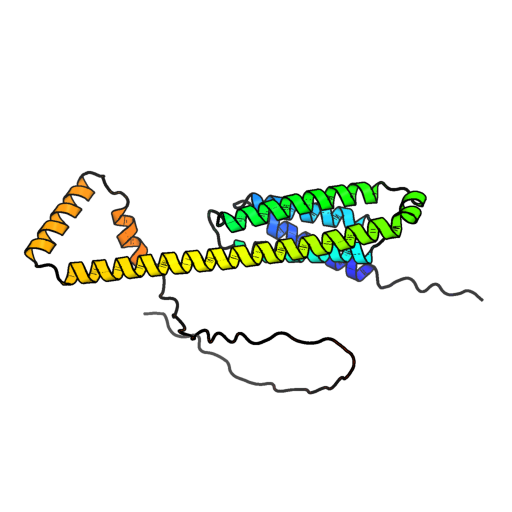1
ATOM 1411 C C . SER A 1 175 ? 21.035 -1.021 -44.499 1.00 94.31 175 SER A C 1
ATOM 1413 O O . SER A 1 175 ? 21.466 -1.648 -45.461 1.00 94.31 175 SER A O 1
ATOM 1415 N N . GLN A 1 176 ? 20.602 0.240 -44.574 1.00 95.62 176 GLN A N 1
ATOM 1416 C CA . GLN A 1 176 ? 20.535 1.029 -45.806 1.00 95.62 176 GLN A CA 1
ATOM 1417 C C . GLN A 1 176 ? 21.817 1.829 -46.087 1.00 95.62 176 GLN A C 1
ATOM 1419 O O . GLN A 1 176 ? 21.997 2.300 -47.206 1.00 95.62 176 GLN A O 1
ATOM 1424 N N . MET A 1 177 ? 22.707 1.982 -45.100 1.00 97.06 177 MET A N 1
ATOM 1425 C CA . MET A 1 177 ? 24.000 2.654 -45.273 1.00 97.06 177 MET A CA 1
ATOM 1426 C C . MET A 1 177 ? 24.904 1.911 -46.264 1.00 97.06 177 MET A C 1
ATOM 1428 O O . MET A 1 177 ? 25.003 0.680 -46.234 1.00 97.06 177 MET A O 1
ATOM 1432 N N . SER A 1 178 ? 25.635 2.670 -47.080 1.00 97.25 178 SER A N 1
ATOM 1433 C CA . SER A 1 178 ? 26.695 2.124 -47.930 1.00 97.25 178 SER A CA 1
ATOM 1434 C C . SER A 1 178 ? 27.828 1.525 -47.088 1.00 97.25 178 SER A C 1
ATOM 1436 O O . SER A 1 178 ? 28.040 1.885 -45.926 1.00 97.25 178 SER A O 1
ATOM 1438 N N . GLU A 1 179 ? 28.596 0.602 -47.669 1.00 96.00 179 GLU A N 1
ATOM 1439 C CA . GLU A 1 179 ? 29.706 -0.054 -46.967 1.00 96.00 179 GLU A CA 1
ATOM 1440 C C . GLU A 1 179 ? 30.763 0.952 -46.477 1.00 96.00 179 GLU A C 1
ATOM 1442 O O . GLU A 1 179 ? 31.238 0.846 -45.346 1.00 96.00 179 GLU A O 1
ATOM 1447 N N . SER A 1 180 ? 31.059 1.991 -47.266 1.00 96.56 180 SER A N 1
ATOM 1448 C CA . SER A 1 180 ? 31.974 3.067 -46.868 1.00 96.56 180 SER A CA 1
ATOM 1449 C C . SER A 1 180 ? 31.478 3.855 -45.653 1.00 96.56 180 SER A C 1
ATOM 1451 O O . SER A 1 180 ? 32.264 4.140 -44.750 1.00 96.56 180 SER A O 1
ATOM 1453 N N . GLU A 1 181 ? 30.181 4.170 -45.585 1.00 95.44 181 GLU A N 1
ATOM 1454 C CA . GLU A 1 181 ? 29.594 4.886 -44.443 1.00 95.44 181 GLU A CA 1
ATOM 1455 C C . GLU A 1 181 ? 29.578 4.006 -43.187 1.00 95.44 181 GLU A C 1
ATOM 1457 O O . GLU A 1 181 ? 29.869 4.473 -42.084 1.00 95.44 181 GLU A O 1
ATOM 1462 N N . ARG A 1 182 ? 29.294 2.706 -43.346 1.00 93.12 182 ARG A N 1
ATOM 1463 C CA . ARG A 1 182 ? 29.351 1.728 -42.249 1.00 93.12 182 ARG A CA 1
ATOM 1464 C C . ARG A 1 182 ? 30.756 1.620 -41.663 1.00 93.12 182 ARG A C 1
ATOM 1466 O O . ARG A 1 182 ? 30.909 1.627 -40.442 1.00 93.12 182 ARG A O 1
ATOM 1473 N N . LEU A 1 183 ? 31.782 1.553 -42.513 1.00 92.88 183 LEU A N 1
ATOM 1474 C CA . LEU A 1 183 ? 33.180 1.491 -42.079 1.00 92.88 183 LEU A CA 1
ATOM 1475 C C . LEU A 1 183 ? 33.617 2.775 -41.360 1.00 92.88 183 LEU A C 1
ATOM 1477 O O . LEU A 1 183 ? 34.304 2.698 -40.337 1.00 92.88 183 LEU A O 1
ATOM 1481 N N . GLN A 1 184 ? 33.181 3.948 -41.828 1.00 94.31 184 GLN A N 1
ATOM 1482 C CA . GLN A 1 184 ? 33.427 5.214 -41.127 1.00 94.31 184 GLN A CA 1
ATOM 1483 C C . GLN A 1 184 ? 32.771 5.235 -39.739 1.00 94.31 184 GLN A C 1
ATOM 1485 O O . GLN A 1 184 ? 33.444 5.541 -38.753 1.00 94.31 184 GLN A O 1
ATOM 1490 N N . LEU A 1 185 ? 31.501 4.827 -39.634 1.00 90.88 185 LEU A N 1
ATOM 1491 C CA . LEU A 1 185 ? 30.768 4.773 -38.365 1.00 90.88 185 LEU A CA 1
ATOM 1492 C C . LEU A 1 185 ? 31.421 3.805 -37.362 1.00 90.88 185 LEU A C 1
ATOM 1494 O O . LEU A 1 185 ? 31.580 4.144 -36.189 1.00 90.88 185 LEU A O 1
ATOM 1498 N N . LEU A 1 186 ? 31.878 2.632 -37.815 1.00 89.00 186 LEU A N 1
ATOM 1499 C CA . LEU A 1 186 ? 32.628 1.689 -36.976 1.00 89.00 186 LEU A CA 1
ATOM 1500 C C . LEU A 1 186 ? 33.966 2.265 -36.494 1.00 89.00 186 LEU A C 1
ATOM 1502 O O . LEU A 1 186 ? 34.344 2.062 -35.339 1.00 89.00 186 LEU A O 1
ATOM 1506 N N . THR A 1 187 ? 34.674 2.998 -37.356 1.00 90.50 187 THR A N 1
ATOM 1507 C CA . THR A 1 187 ? 35.951 3.636 -37.002 1.00 90.50 187 THR A CA 1
ATOM 1508 C C . THR A 1 187 ? 35.746 4.720 -35.942 1.00 90.50 187 THR A C 1
ATOM 1510 O O . THR A 1 187 ? 36.526 4.806 -34.992 1.00 90.50 187 THR A O 1
ATOM 1513 N N . GLN A 1 188 ? 34.656 5.485 -36.044 1.00 88.31 188 GLN A N 1
ATOM 1514 C CA . GLN A 1 188 ? 34.291 6.504 -35.062 1.00 88.31 188 GLN A CA 1
ATOM 1515 C C . GLN A 1 188 ? 33.912 5.895 -33.705 1.00 88.31 188 GLN A C 1
ATOM 1517 O O . GLN A 1 188 ? 34.483 6.284 -32.687 1.00 88.31 188 GLN A O 1
ATOM 1522 N N . ILE A 1 189 ? 33.052 4.867 -33.686 1.00 84.06 189 ILE A N 1
ATOM 1523 C CA . ILE A 1 189 ? 32.702 4.145 -32.448 1.00 84.06 189 ILE A CA 1
ATOM 1524 C C . ILE A 1 189 ? 33.959 3.573 -31.780 1.00 84.06 189 ILE A C 1
ATOM 1526 O O . ILE A 1 189 ? 34.121 3.674 -30.563 1.00 84.06 189 ILE A O 1
ATOM 1530 N N . ARG A 1 190 ? 34.878 2.993 -32.563 1.00 81.38 190 ARG A N 1
ATOM 1531 C CA . ARG A 1 190 ? 36.143 2.449 -32.047 1.00 81.38 190 ARG A CA 1
ATOM 1532 C C . ARG A 1 190 ? 37.013 3.530 -31.400 1.00 81.38 190 ARG A C 1
ATOM 1534 O O . ARG A 1 190 ? 37.604 3.270 -30.352 1.00 81.38 190 ARG A O 1
ATOM 1541 N N . GLY A 1 191 ? 37.077 4.721 -31.997 1.00 81.75 191 GLY A N 1
ATOM 1542 C CA . GLY A 1 191 ? 37.783 5.874 -31.432 1.00 81.75 191 GLY A CA 1
ATOM 1543 C C . GLY A 1 191 ? 37.190 6.328 -30.095 1.00 81.75 191 GLY A C 1
ATOM 1544 O O . GLY A 1 191 ? 37.925 6.527 -29.128 1.00 81.75 191 GLY A O 1
ATOM 1545 N N . ASP A 1 192 ? 35.863 6.404 -30.002 1.00 74.19 192 ASP A N 1
ATOM 1546 C CA . ASP A 1 192 ? 35.168 6.855 -28.790 1.00 74.19 192 ASP A CA 1
ATOM 1547 C C . ASP A 1 192 ? 35.280 5.865 -27.618 1.00 74.19 192 ASP A C 1
ATOM 1549 O O . ASP A 1 192 ? 35.404 6.281 -26.460 1.00 74.19 192 ASP A O 1
ATOM 1553 N N . VAL A 1 193 ? 35.304 4.556 -27.904 1.00 74.31 193 VAL A N 1
ATOM 1554 C CA . VAL A 1 193 ? 35.552 3.510 -26.895 1.00 74.31 193 VAL A CA 1
ATOM 1555 C C . VAL A 1 193 ? 36.980 3.601 -26.350 1.00 74.31 193 VAL A C 1
ATOM 1557 O O . VAL A 1 193 ? 37.175 3.519 -25.137 1.00 74.31 193 VAL A O 1
ATOM 1560 N N . HIS A 1 194 ? 37.978 3.827 -27.212 1.00 73.31 194 HIS A N 1
ATOM 1561 C CA . HIS A 1 194 ? 39.375 3.949 -26.778 1.00 73.31 194 HIS A CA 1
ATOM 1562 C C . HIS A 1 194 ? 39.637 5.182 -25.907 1.00 73.31 194 HIS A C 1
ATOM 1564 O O . HIS A 1 194 ? 40.497 5.136 -25.032 1.00 73.31 194 HIS A O 1
ATOM 1570 N N . MET A 1 195 ? 38.871 6.257 -26.103 1.00 72.38 195 MET A N 1
ATOM 1571 C CA . MET A 1 195 ? 38.989 7.494 -25.326 1.00 72.38 195 MET A CA 1
ATOM 1572 C C . MET A 1 195 ? 38.223 7.456 -23.993 1.00 72.38 195 MET A C 1
ATOM 1574 O O . MET A 1 195 ? 38.122 8.483 -23.323 1.00 72.38 195 MET A O 1
ATOM 1578 N N . GLY A 1 196 ? 37.645 6.309 -23.608 1.00 59.62 196 GLY A N 1
ATOM 1579 C CA . GLY A 1 196 ? 36.900 6.161 -22.352 1.00 59.62 196 GLY A CA 1
ATOM 1580 C C . GLY A 1 196 ? 35.636 7.022 -22.271 1.00 59.62 196 GLY A C 1
ATOM 1581 O O . GLY A 1 196 ? 35.047 7.152 -21.201 1.00 59.62 196 GLY A O 1
ATOM 1582 N N . LYS A 1 197 ? 35.195 7.608 -23.393 1.00 60.34 197 LYS A N 1
ATOM 1583 C CA . LYS A 1 197 ? 34.053 8.532 -23.428 1.00 60.34 197 LYS A CA 1
ATOM 1584 C C . LYS A 1 197 ? 32.711 7.815 -23.281 1.00 60.34 197 LYS A C 1
ATOM 1586 O O . LYS A 1 197 ? 31.716 8.452 -22.951 1.00 60.34 197 LYS A O 1
ATOM 1591 N N . HIS A 1 198 ? 32.681 6.491 -23.446 1.00 49.47 198 HIS A N 1
ATOM 1592 C CA . HIS A 1 198 ? 31.473 5.695 -23.268 1.00 49.47 198 HIS A CA 1
ATOM 1593 C C . HIS A 1 198 ? 31.729 4.361 -22.553 1.00 49.47 198 HIS A C 1
ATOM 1595 O O . HIS A 1 198 ? 31.868 3.318 -23.185 1.00 49.47 198 HIS A O 1
ATOM 1601 N N . ALA A 1 199 ? 31.611 4.357 -21.222 1.00 49.06 199 ALA A N 1
ATOM 1602 C CA . ALA A 1 199 ? 31.309 3.136 -20.460 1.00 49.06 199 ALA A CA 1
ATOM 1603 C C . ALA A 1 199 ? 29.900 2.561 -20.780 1.00 49.06 199 ALA A C 1
ATOM 1605 O O . ALA A 1 199 ? 29.545 1.474 -20.341 1.00 49.06 199 ALA A O 1
ATOM 1606 N N . ILE A 1 200 ? 29.089 3.286 -21.562 1.00 51.94 200 ILE A N 1
ATOM 1607 C CA . ILE A 1 200 ? 27.660 3.019 -21.801 1.00 51.94 200 ILE A CA 1
ATOM 1608 C C . ILE A 1 200 ? 27.417 2.159 -23.059 1.00 51.94 200 ILE A C 1
ATOM 1610 O O . ILE A 1 200 ? 26.402 1.468 -23.149 1.00 51.94 200 ILE A O 1
ATOM 1614 N N . VAL A 1 201 ? 28.349 2.121 -24.021 1.00 48.41 201 VAL A N 1
ATOM 1615 C CA . VAL A 1 201 ? 28.154 1.350 -25.269 1.00 48.41 201 VAL A CA 1
ATOM 1616 C C . VAL A 1 201 ? 28.275 -0.166 -25.033 1.00 48.41 201 VAL A C 1
ATOM 1618 O O . VAL A 1 201 ? 27.566 -0.937 -25.683 1.00 48.41 201 VAL A O 1
ATOM 1621 N N . SER A 1 202 ? 29.064 -0.620 -24.047 1.00 43.91 202 SER A N 1
ATOM 1622 C CA . SER A 1 202 ? 29.121 -2.051 -23.693 1.00 43.91 202 SER A CA 1
ATOM 1623 C C . SER A 1 202 ? 27.829 -2.544 -23.026 1.00 43.91 202 SER A C 1
ATOM 1625 O O . SER A 1 202 ? 27.411 -3.673 -23.281 1.00 43.91 202 SER A O 1
ATOM 1627 N N . ALA A 1 203 ? 27.137 -1.692 -22.259 1.00 43.91 203 ALA A N 1
ATOM 1628 C CA . ALA A 1 203 ? 25.841 -2.022 -21.665 1.00 43.91 203 ALA A CA 1
ATOM 1629 C C . ALA A 1 203 ? 24.753 -2.187 -22.738 1.00 43.91 203 ALA A C 1
ATOM 1631 O O . ALA A 1 203 ? 23.929 -3.095 -22.645 1.00 43.91 203 ALA A O 1
ATOM 1632 N N . GLY A 1 204 ? 24.797 -1.369 -23.796 1.00 43.97 204 GLY A N 1
ATOM 1633 C CA . GLY A 1 204 ? 23.886 -1.479 -24.934 1.00 43.97 204 GLY A CA 1
ATOM 1634 C C . GLY A 1 204 ? 23.947 -2.853 -25.596 1.00 43.97 204 GLY A C 1
ATOM 1635 O O . GLY A 1 204 ? 22.901 -3.455 -25.784 1.00 43.97 204 GLY A O 1
ATOM 1636 N N . ILE A 1 205 ? 25.151 -3.376 -25.867 1.00 46.44 205 ILE A N 1
ATOM 1637 C CA . ILE A 1 205 ? 25.360 -4.689 -26.506 1.00 46.44 205 ILE A CA 1
ATOM 1638 C C . ILE A 1 205 ? 25.066 -5.858 -25.539 1.00 46.44 205 ILE A C 1
ATOM 1640 O O . ILE A 1 205 ? 24.529 -6.881 -25.960 1.00 46.44 205 ILE A O 1
ATOM 1644 N N . PHE A 1 206 ? 25.336 -5.714 -24.234 1.00 37.47 206 PHE A N 1
ATOM 1645 C CA . PHE A 1 206 ? 25.060 -6.767 -23.240 1.00 37.47 206 PHE A CA 1
ATOM 1646 C C . PHE A 1 206 ? 23.575 -6.911 -22.860 1.00 37.47 206 PHE A C 1
ATOM 1648 O O . PHE A 1 206 ? 23.139 -8.020 -22.541 1.00 37.47 206 PHE A O 1
ATOM 1655 N N . PHE A 1 207 ? 22.766 -5.848 -22.951 1.00 41.78 207 PHE A N 1
ATOM 1656 C CA . PHE A 1 207 ? 21.316 -5.931 -22.713 1.00 41.78 207 PHE A CA 1
ATOM 1657 C C . PHE A 1 207 ? 20.547 -6.698 -23.808 1.00 41.78 207 PHE A C 1
ATOM 1659 O O . PHE A 1 207 ? 19.404 -7.087 -23.576 1.00 41.78 207 PHE A O 1
ATOM 1666 N N . PHE A 1 208 ? 21.161 -6.985 -24.965 1.00 45.84 208 PHE A N 1
ATOM 1667 C CA . PHE A 1 208 ? 20.529 -7.755 -26.050 1.00 45.84 208 PHE A CA 1
ATOM 1668 C C . PHE A 1 208 ? 20.333 -9.246 -25.737 1.00 45.84 208 PHE A C 1
ATOM 1670 O O . PHE A 1 208 ? 19.656 -9.930 -26.499 1.00 45.84 208 PHE A O 1
ATOM 1677 N N . ARG A 1 209 ? 20.907 -9.775 -24.646 1.00 43.12 209 ARG A N 1
ATOM 1678 C CA . ARG A 1 209 ? 20.963 -11.231 -24.418 1.00 43.12 209 ARG A CA 1
ATOM 1679 C C . ARG A 1 209 ? 20.027 -11.783 -23.333 1.00 43.12 209 ARG A C 1
ATOM 1681 O O . ARG A 1 209 ? 19.940 -12.999 -23.228 1.00 43.12 209 ARG A O 1
ATOM 1688 N N . TYR A 1 210 ? 19.338 -10.947 -22.545 1.00 40.81 210 TYR A N 1
ATOM 1689 C CA . TYR A 1 210 ? 18.685 -11.403 -21.298 1.00 40.81 210 TYR A CA 1
ATOM 1690 C C . TYR A 1 210 ? 17.184 -11.132 -21.127 1.00 40.81 210 TYR A C 1
ATOM 1692 O O . TYR A 1 210 ? 16.648 -11.451 -20.069 1.00 40.81 210 TYR A O 1
ATOM 1700 N N . TYR A 1 211 ? 16.471 -10.633 -22.139 1.00 42.47 211 TYR A N 1
ATOM 1701 C CA . TYR A 1 211 ? 15.004 -10.645 -22.101 1.00 42.47 211 TYR A CA 1
ATOM 1702 C C . TYR A 1 211 ? 14.471 -11.638 -23.137 1.00 42.47 211 TYR A C 1
ATOM 1704 O O . TYR A 1 211 ? 14.530 -11.337 -24.331 1.00 42.47 211 TYR A O 1
ATOM 1712 N N . PRO A 1 212 ? 13.976 -12.827 -22.729 1.00 42.03 212 PRO A N 1
ATOM 1713 C CA . PRO A 1 212 ? 13.194 -13.650 -23.638 1.00 42.03 212 PRO A CA 1
ATOM 1714 C C . PRO A 1 212 ? 11.990 -12.827 -24.099 1.00 42.03 212 PRO A C 1
ATOM 1716 O O . PRO A 1 212 ? 11.350 -12.147 -23.295 1.00 42.03 212 PRO A O 1
ATOM 1719 N N . ALA A 1 213 ? 11.722 -12.860 -25.403 1.00 43.12 213 ALA A N 1
ATOM 1720 C CA . ALA A 1 213 ? 10.561 -12.225 -26.000 1.00 43.12 213 ALA A CA 1
ATOM 1721 C C . ALA A 1 213 ? 9.300 -12.662 -25.238 1.00 43.12 213 ALA A C 1
ATOM 1723 O O . ALA A 1 213 ? 8.890 -13.819 -25.314 1.00 43.12 213 ALA A O 1
ATOM 1724 N N . MET A 1 214 ? 8.702 -11.745 -24.477 1.00 41.56 214 MET A N 1
ATOM 1725 C CA . MET A 1 214 ? 7.356 -11.947 -23.955 1.00 41.56 214 MET A CA 1
ATOM 1726 C C . MET A 1 214 ? 6.434 -12.084 -25.173 1.00 41.56 214 MET A C 1
ATOM 1728 O O . MET A 1 214 ? 6.468 -11.203 -26.038 1.00 41.56 214 MET A O 1
ATOM 1732 N N . PRO A 1 215 ? 5.640 -13.162 -25.297 1.00 40.50 215 PRO A N 1
ATOM 1733 C CA . PRO A 1 215 ? 4.697 -13.282 -26.393 1.00 40.50 215 PRO A CA 1
ATOM 1734 C C . PRO A 1 215 ? 3.709 -12.121 -26.296 1.00 40.50 215 PRO A C 1
ATOM 1736 O O . PRO A 1 215 ? 2.915 -12.028 -25.359 1.00 40.50 215 PRO A O 1
ATOM 1739 N N . ILE A 1 216 ? 3.783 -11.217 -27.271 1.00 43.41 216 ILE A N 1
ATOM 1740 C CA . ILE A 1 216 ? 2.802 -10.158 -27.473 1.00 43.41 216 ILE A CA 1
ATOM 1741 C C . ILE A 1 216 ? 1.518 -10.865 -27.913 1.00 43.41 216 ILE A C 1
ATOM 1743 O O . ILE A 1 216 ? 1.290 -11.108 -29.096 1.00 43.41 216 ILE A O 1
ATOM 1747 N N . SER A 1 217 ? 0.696 -11.266 -26.942 1.00 42.16 217 SER A N 1
ATOM 1748 C CA . SER A 1 217 ? -0.680 -11.671 -27.201 1.00 42.16 217 SER A CA 1
ATOM 1749 C C . SER A 1 217 ? -1.433 -10.426 -27.657 1.00 42.16 217 SER A C 1
ATOM 1751 O O . SER A 1 217 ? -1.864 -9.600 -26.851 1.00 42.16 217 SER A O 1
ATOM 1753 N N . ALA A 1 218 ? -1.529 -10.258 -28.973 1.00 41.41 218 ALA A N 1
ATOM 1754 C CA . ALA A 1 218 ? -2.322 -9.223 -29.610 1.00 41.41 218 ALA A CA 1
ATOM 1755 C C . ALA A 1 218 ? -3.812 -9.539 -29.410 1.00 41.41 218 ALA A C 1
ATOM 1757 O O . ALA A 1 218 ? -4.469 -10.108 -30.277 1.00 41.41 218 ALA A O 1
ATOM 1758 N N . SER A 1 219 ? -4.349 -9.193 -28.241 1.00 40.62 219 SER A N 1
ATOM 1759 C CA . SER A 1 219 ? -5.794 -9.140 -28.029 1.00 40.62 219 SER A CA 1
ATOM 1760 C C . SER A 1 219 ? -6.274 -7.710 -28.296 1.00 40.62 219 SER A C 1
ATOM 1762 O O . SER A 1 219 ? -5.835 -6.791 -27.602 1.00 40.62 219 SER A O 1
ATOM 1764 N N . PRO A 1 220 ? -7.154 -7.474 -29.283 1.00 43.44 220 PRO A N 1
ATOM 1765 C CA . PRO A 1 220 ? -7.715 -6.151 -29.509 1.00 43.44 220 PRO A CA 1
ATOM 1766 C C . PRO A 1 220 ? -8.682 -5.797 -28.371 1.00 43.44 220 PRO A C 1
ATOM 1768 O O . PRO A 1 220 ? -9.725 -6.431 -28.201 1.00 43.44 220 PRO A O 1
ATOM 1771 N N . LEU A 1 221 ? -8.344 -4.761 -27.598 1.00 38.56 221 LEU A N 1
ATOM 1772 C CA . LEU A 1 221 ? -9.252 -4.126 -26.643 1.00 38.56 221 LEU A CA 1
ATOM 1773 C C . LEU A 1 221 ? -10.402 -3.469 -27.416 1.00 38.56 221 LEU A C 1
ATOM 1775 O O . LEU A 1 221 ? -10.282 -2.369 -27.954 1.00 38.56 221 LEU A O 1
ATOM 1779 N N . ARG A 1 222 ? -11.527 -4.181 -27.496 1.00 38.66 222 ARG A N 1
ATOM 1780 C CA . ARG A 1 222 ? -12.794 -3.667 -28.013 1.00 38.66 222 ARG A CA 1
ATOM 1781 C C . ARG A 1 222 ? -13.452 -2.818 -26.928 1.00 38.66 222 ARG A C 1
ATOM 1783 O O . ARG A 1 222 ? -14.068 -3.340 -26.005 1.00 38.66 222 ARG A O 1
ATOM 1790 N N . THR A 1 223 ? -13.322 -1.505 -27.055 1.00 38.97 223 THR A N 1
ATOM 1791 C CA . THR A 1 223 ? -14.015 -0.507 -26.237 1.00 38.97 223 THR A CA 1
ATOM 1792 C C . THR A 1 223 ? -15.531 -0.640 -26.435 1.00 38.97 223 THR A C 1
ATOM 1794 O O . THR A 1 223 ? -16.044 -0.322 -27.506 1.00 38.97 223 THR A O 1
ATOM 1797 N N . GLN A 1 224 ? -16.265 -1.105 -25.421 1.00 35.41 224 GLN A N 1
ATOM 1798 C CA . GLN A 1 224 ? -17.709 -0.879 -25.320 1.00 35.41 224 GLN A CA 1
ATOM 1799 C C . GLN A 1 224 ? -17.975 0.110 -24.187 1.00 35.41 224 GLN A C 1
ATOM 1801 O O . GLN A 1 224 ? -17.883 -0.223 -23.011 1.00 35.41 224 GLN A O 1
ATOM 1806 N N . ILE A 1 225 ? -18.303 1.341 -24.579 1.00 44.09 225 ILE A N 1
ATOM 1807 C CA . ILE A 1 225 ? -18.942 2.344 -23.731 1.00 44.09 225 ILE A CA 1
ATOM 1808 C C . ILE A 1 225 ? -20.438 2.293 -24.055 1.00 44.09 225 ILE A C 1
ATOM 1810 O O . ILE A 1 225 ? -20.851 2.677 -25.145 1.00 44.09 225 ILE A O 1
ATOM 1814 N N . SER A 1 226 ? -21.229 1.773 -23.123 1.00 38.53 226 SER A N 1
ATOM 1815 C CA . SER A 1 226 ? -22.685 1.937 -22.978 1.00 38.53 226 SER A CA 1
ATOM 1816 C C . SER A 1 226 ? -23.043 1.251 -21.653 1.00 38.53 226 SER A C 1
ATOM 1818 O O . SER A 1 226 ? -22.567 0.151 -21.408 1.00 38.53 226 SER A O 1
ATOM 1820 N N . GLY A 1 227 ? -23.794 1.794 -20.707 1.00 33.69 227 GLY A N 1
ATOM 1821 C CA . GLY A 1 227 ? -24.577 3.012 -20.635 1.00 33.69 227 GLY A CA 1
ATOM 1822 C C . GLY A 1 227 ? -25.172 3.098 -19.221 1.00 33.69 227 GLY A C 1
ATOM 1823 O O . GLY A 1 227 ? -25.189 2.130 -18.462 1.00 33.69 227 GLY A O 1
ATOM 1824 N N . ILE A 1 228 ? -25.605 4.298 -18.867 1.00 40.31 228 ILE A N 1
ATOM 1825 C CA . ILE A 1 228 ? -26.220 4.691 -17.597 1.00 40.31 228 ILE A CA 1
ATOM 1826 C C . ILE A 1 228 ? -27.630 4.073 -17.462 1.00 40.31 228 ILE A C 1
ATOM 1828 O O . ILE A 1 228 ? -28.394 4.139 -18.421 1.00 40.31 228 ILE A O 1
ATOM 1832 N N . GLY A 1 229 ? -28.021 3.595 -16.266 1.00 33.16 229 GLY A N 1
ATOM 1833 C CA . GLY A 1 229 ? -29.437 3.615 -15.845 1.00 33.16 229 GLY A CA 1
ATOM 1834 C C . GLY A 1 229 ? -29.970 2.501 -14.920 1.00 33.16 229 GLY A C 1
ATOM 1835 O O . GLY A 1 229 ? -30.111 1.363 -15.341 1.00 33.16 229 GLY A O 1
ATOM 1836 N N . HIS A 1 230 ? -30.425 2.923 -13.727 1.00 33.28 230 HIS A N 1
ATOM 1837 C CA . HIS A 1 230 ? -31.516 2.381 -12.876 1.00 33.28 230 HIS A CA 1
ATOM 1838 C C . HIS A 1 230 ? -31.315 1.225 -11.849 1.00 33.28 230 HIS A C 1
ATOM 1840 O O . HIS A 1 230 ? -31.375 0.044 -12.156 1.00 33.28 230 HIS A O 1
ATOM 1846 N N . VAL A 1 231 ? -31.178 1.630 -10.570 1.00 37.59 231 VAL A N 1
ATOM 1847 C CA . VAL A 1 231 ? -32.055 1.389 -9.381 1.00 37.59 231 VAL A CA 1
ATOM 1848 C C . VAL A 1 231 ? -32.803 0.029 -9.205 1.00 37.59 231 VAL A C 1
ATOM 1850 O O . VAL A 1 231 ? -33.842 -0.149 -9.822 1.00 37.59 231 VAL A O 1
ATOM 1853 N N . PHE A 1 232 ? -32.324 -0.800 -8.237 1.00 33.59 232 PHE A N 1
ATOM 1854 C CA . PHE A 1 232 ? -32.981 -1.663 -7.181 1.00 33.59 232 PHE A CA 1
ATOM 1855 C C . PHE A 1 232 ? -34.206 -2.595 -7.499 1.00 33.59 232 PHE A C 1
ATOM 1857 O O . PHE A 1 232 ? -34.974 -2.277 -8.393 1.00 33.59 232 PHE A O 1
ATOM 1864 N N . PRO A 1 233 ? -34.593 -3.617 -6.665 1.00 51.66 233 PRO A N 1
ATOM 1865 C CA . PRO A 1 233 ? -33.867 -4.514 -5.728 1.00 51.66 233 PRO A CA 1
ATOM 1866 C C . PRO A 1 233 ? -34.257 -6.033 -5.708 1.00 51.66 233 PRO A C 1
ATOM 1868 O O . PRO A 1 233 ? -35.310 -6.440 -6.176 1.00 51.66 233 PRO A O 1
ATOM 1871 N N . ARG A 1 234 ? -33.461 -6.800 -4.928 1.00 36.66 234 ARG A N 1
ATOM 1872 C CA . ARG A 1 234 ? -33.783 -7.970 -4.050 1.00 36.66 234 ARG A CA 1
ATOM 1873 C C . ARG A 1 234 ? -34.149 -9.372 -4.619 1.00 36.66 234 ARG A C 1
ATOM 1875 O O . ARG A 1 234 ? -35.144 -9.579 -5.293 1.00 36.66 234 ARG A O 1
ATOM 1882 N N . THR A 1 235 ? -33.430 -10.341 -4.020 1.00 34.84 235 THR A N 1
ATOM 1883 C CA . THR A 1 235 ? -33.803 -11.692 -3.507 1.00 34.84 235 THR A CA 1
ATOM 1884 C C . THR A 1 235 ? -33.750 -12.970 -4.371 1.00 34.84 235 THR A C 1
ATOM 1886 O O . THR A 1 235 ? -34.490 -13.106 -5.329 1.00 34.84 235 THR A O 1
ATOM 1889 N N . LEU A 1 236 ? -32.977 -13.944 -3.826 1.00 35.62 236 LEU A N 1
ATOM 1890 C CA . LEU A 1 236 ? -33.105 -15.429 -3.811 1.00 35.62 236 LEU A CA 1
ATOM 1891 C C . LEU A 1 236 ? -33.040 -16.160 -5.174 1.00 35.62 236 LEU A C 1
ATOM 1893 O O . LEU A 1 236 ? -33.810 -15.880 -6.073 1.00 35.62 236 LEU A O 1
ATOM 1897 N N . SER A 1 237 ? -32.192 -17.169 -5.423 1.00 33.47 237 SER A N 1
ATOM 1898 C CA . SER A 1 237 ? -32.100 -18.505 -4.788 1.00 33.47 237 SER A CA 1
ATOM 1899 C C . SER A 1 237 ? -30.881 -19.235 -5.402 1.00 33.47 237 SER A C 1
ATOM 1901 O O . SER A 1 237 ? -30.653 -19.117 -6.596 1.00 33.47 237 SER A O 1
ATOM 1903 N N . ARG A 1 238 ? -29.959 -19.860 -4.659 1.00 34.16 238 ARG A N 1
ATOM 1904 C CA . ARG A 1 238 ? -29.927 -21.286 -4.253 1.00 34.16 238 ARG A CA 1
ATOM 1905 C C . ARG A 1 238 ? -30.306 -22.322 -5.341 1.00 34.16 238 ARG A C 1
ATOM 1907 O O . ARG A 1 238 ? -31.475 -22.648 -5.473 1.00 34.16 238 ARG A O 1
ATOM 1914 N N . LEU A 1 239 ? -29.293 -22.882 -6.015 1.00 36.34 239 LEU A N 1
ATOM 1915 C CA . LEU A 1 239 ? -29.157 -24.233 -6.620 1.00 36.34 239 LEU A CA 1
ATOM 1916 C C . LEU A 1 239 ? -27.756 -24.223 -7.279 1.00 36.34 239 LEU A C 1
ATOM 1918 O O . LEU A 1 239 ? -27.449 -23.301 -8.015 1.00 36.34 239 LEU A O 1
ATOM 1922 N N . GLY A 1 240 ? -26.770 -25.065 -6.973 1.00 31.42 240 GLY A N 1
ATOM 1923 C CA . GLY A 1 240 ? -26.816 -26.499 -6.741 1.00 31.42 240 GLY A CA 1
ATOM 1924 C C . GLY A 1 240 ? -26.501 -27.214 -8.056 1.00 31.42 240 GLY A C 1
ATOM 1925 O O . GLY A 1 240 ? -27.426 -27.551 -8.781 1.00 31.42 240 GLY A O 1
ATOM 1926 N N . SER A 1 241 ? -25.222 -27.447 -8.368 1.00 35.56 241 SER A N 1
ATOM 1927 C CA . SER A 1 241 ? -24.804 -28.511 -9.293 1.00 35.56 241 SER A CA 1
ATOM 1928 C C . SER A 1 241 ? -23.340 -28.886 -9.093 1.00 35.56 241 SER A C 1
ATOM 1930 O O . SER A 1 241 ? -22.461 -28.048 -8.909 1.00 35.56 241 SER A O 1
ATOM 1932 N N . LYS A 1 242 ? -23.155 -30.201 -9.041 1.00 35.19 242 LYS A N 1
ATOM 1933 C CA . LYS A 1 242 ? -21.939 -30.963 -8.792 1.00 35.19 242 LYS A CA 1
ATOM 1934 C C . LYS A 1 242 ? -21.216 -31.233 -10.113 1.00 35.19 242 LYS A C 1
ATOM 1936 O O . LYS A 1 242 ? -21.864 -31.375 -11.139 1.00 35.19 242 LYS A O 1
ATOM 1941 N N . ALA A 1 243 ? -19.914 -31.472 -9.969 1.00 32.53 243 ALA A N 1
ATOM 1942 C CA . ALA A 1 243 ? -19.090 -32.404 -10.737 1.00 32.53 243 ALA A CA 1
ATOM 1943 C C . ALA A 1 243 ? -18.966 -32.195 -12.256 1.00 32.53 243 ALA A C 1
ATOM 1945 O O . ALA A 1 243 ? -19.822 -32.625 -13.015 1.00 32.53 243 ALA A O 1
ATOM 1946 N N . VAL A 1 244 ? -17.776 -31.761 -12.683 1.00 34.69 244 VAL A N 1
ATOM 1947 C CA . VAL A 1 244 ? -16.998 -32.510 -13.682 1.00 34.69 244 VAL A CA 1
ATOM 1948 C C . VAL A 1 244 ? -15.546 -32.544 -13.205 1.00 34.69 244 VAL A C 1
ATOM 1950 O O . VAL A 1 244 ? -14.915 -31.512 -12.999 1.00 34.69 244 VAL A O 1
ATOM 1953 N N . SER A 1 245 ? -15.060 -33.757 -12.968 1.00 34.53 245 SER A N 1
ATOM 1954 C CA . SER A 1 245 ? -13.660 -34.102 -12.755 1.00 34.53 245 SER A CA 1
ATOM 1955 C C . SER A 1 245 ? -13.167 -34.767 -14.036 1.00 34.53 245 SER A C 1
ATOM 1957 O O . SER A 1 245 ? -13.894 -35.599 -14.579 1.00 34.53 245 SER A O 1
ATOM 1959 N N . SER A 1 246 ? -11.961 -34.414 -14.487 1.00 32.12 246 SER A N 1
ATOM 1960 C CA . SER A 1 246 ? -10.910 -35.319 -14.994 1.00 32.12 246 SER A CA 1
ATOM 1961 C C . SER A 1 246 ? -10.108 -34.750 -16.176 1.00 32.12 246 SER A C 1
ATOM 1963 O O . SER A 1 246 ? -10.676 -34.324 -17.173 1.00 32.12 246 SER A O 1
ATOM 1965 N N . MET A 1 247 ? -8.778 -34.864 -16.014 1.00 30.09 247 MET A N 1
ATOM 1966 C CA . MET A 1 247 ? -7.718 -35.059 -17.026 1.00 30.09 247 MET A CA 1
ATOM 1967 C C . MET A 1 247 ? -7.438 -33.870 -17.974 1.00 30.09 247 MET A C 1
ATOM 1969 O O . MET A 1 247 ? -8.344 -33.245 -18.489 1.00 30.09 247 MET A O 1
ATOM 1973 N N . SER A 1 248 ? -6.196 -33.461 -18.244 1.00 33.47 248 SER A N 1
ATOM 1974 C CA . SER A 1 248 ? -4.971 -34.248 -18.412 1.00 33.47 248 SER A CA 1
ATOM 1975 C C . SER A 1 248 ? -3.693 -33.459 -18.086 1.00 33.47 248 SER A C 1
ATOM 1977 O O . SER A 1 248 ? -3.597 -32.253 -18.292 1.00 33.47 248 SER A O 1
ATOM 1979 N N . LEU A 1 249 ? -2.707 -34.218 -17.6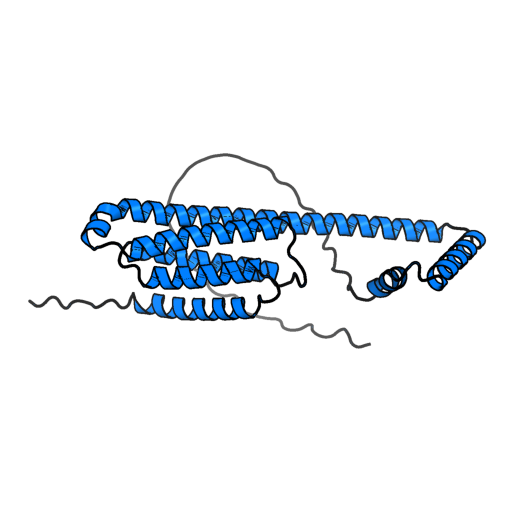14 1.00 32.66 249 LEU A N 1
ATOM 1980 C CA . LEU A 1 249 ? -1.321 -33.868 -17.318 1.00 32.66 249 LEU A CA 1
ATOM 1981 C C . LEU A 1 249 ? -0.477 -33.495 -18.552 1.00 32.66 249 LEU A C 1
ATOM 1983 O O . LEU A 1 249 ? -0.699 -34.015 -19.639 1.00 32.66 249 LEU A O 1
ATOM 1987 N N . SER A 1 250 ? 0.596 -32.755 -18.249 1.00 33.91 250 SER A N 1
ATOM 1988 C CA . SER A 1 250 ? 1.922 -32.725 -18.889 1.00 33.91 250 SER A CA 1
ATOM 1989 C C . SER A 1 250 ? 2.091 -32.116 -20.278 1.00 33.91 250 SER A C 1
ATOM 1991 O O . SER A 1 250 ? 1.723 -32.702 -21.289 1.00 33.91 250 SER A O 1
ATOM 1993 N N . LEU A 1 251 ? 2.863 -31.025 -20.306 1.00 32.12 251 LEU A N 1
ATOM 1994 C CA . LEU A 1 251 ? 3.897 -30.802 -21.319 1.00 32.12 251 LEU A CA 1
ATOM 1995 C C . LEU A 1 251 ? 4.995 -29.881 -20.751 1.00 32.12 251 LEU A C 1
ATOM 1997 O O . LEU A 1 251 ? 5.187 -28.749 -21.181 1.00 32.12 251 LEU A O 1
ATOM 2001 N N . GLU A 1 252 ? 5.721 -30.389 -19.750 1.00 34.00 252 GLU A N 1
ATOM 2002 C CA . GLU A 1 252 ? 7.132 -30.035 -19.574 1.00 34.00 252 GLU A CA 1
ATOM 2003 C C . GLU A 1 252 ? 7.949 -30.976 -20.458 1.00 34.00 252 GLU A C 1
ATOM 2005 O O . GLU A 1 252 ? 7.986 -32.174 -20.194 1.00 34.00 252 GLU A O 1
ATOM 2010 N N . ALA A 1 253 ? 8.558 -30.444 -21.518 1.00 36.28 253 ALA A N 1
ATOM 2011 C CA . ALA A 1 253 ? 9.777 -30.963 -22.142 1.00 36.28 253 ALA A CA 1
ATOM 2012 C C . ALA A 1 253 ? 10.056 -30.157 -23.414 1.00 36.28 253 ALA A C 1
ATOM 2014 O O . ALA A 1 253 ? 9.657 -30.579 -24.489 1.00 36.28 253 ALA A O 1
ATOM 2015 N N . PHE A 1 254 ? 10.720 -29.003 -23.308 1.00 31.45 254 PHE A N 1
ATOM 2016 C CA . PHE A 1 254 ? 11.546 -28.449 -24.391 1.00 31.45 254 PHE A CA 1
ATOM 2017 C C . PHE A 1 254 ? 12.285 -27.213 -23.864 1.00 31.45 254 PHE A C 1
ATOM 2019 O O . PHE A 1 254 ? 11.712 -26.140 -23.886 1.00 31.45 254 PHE A O 1
ATOM 2026 N N . VAL A 1 255 ? 13.502 -27.373 -23.328 1.00 33.81 255 VAL A N 1
ATOM 2027 C CA . VAL A 1 255 ? 14.692 -26.515 -23.557 1.00 33.81 255 VAL A CA 1
ATOM 2028 C C . VAL A 1 255 ? 15.876 -27.214 -22.871 1.00 33.81 255 VAL A C 1
ATOM 2030 O O . VAL A 1 255 ? 16.199 -26.947 -21.720 1.00 33.81 255 VAL A O 1
ATOM 2033 N N . LEU A 1 256 ? 16.518 -28.135 -23.587 1.00 42.53 256 LEU A N 1
ATOM 2034 C CA . LEU A 1 256 ? 17.940 -28.453 -23.432 1.00 42.53 256 LEU A CA 1
ATOM 2035 C C . LEU A 1 256 ? 18.451 -28.854 -24.817 1.00 42.53 256 LEU A C 1
ATOM 2037 O O . LEU A 1 256 ? 18.324 -30.009 -25.224 1.00 42.53 256 LEU A O 1
ATOM 2041 N N . ARG A 1 257 ? 18.965 -27.867 -25.549 1.00 42.22 257 ARG A N 1
ATOM 2042 C CA . ARG A 1 257 ? 20.004 -27.988 -26.576 1.00 42.22 257 ARG A CA 1
ATOM 2043 C C . ARG A 1 257 ? 20.614 -26.617 -26.809 1.00 42.22 257 ARG A C 1
ATOM 2045 O O . ARG A 1 257 ? 19.824 -25.655 -26.920 1.00 42.22 257 ARG A O 1
#

Radius of gyration: 28.62 Å; chains: 1; bounding box: 74×45×85 Å

pLDDT: mean 78.23, std 24.1, range [30.09, 98.31]

InterPro domains:
  IPR036537 Adaptor protein Cbl, N-terminal domain superfamily [G3DSA:1.20.930.20] (33-151)
  IPR059179 MLKL-like, MCAfunc domain [cd21037] (39-173)

Foldseek 3Di:
DDDPDDDDPPPPVLVVVLVVLLVVLVVLLVLCPQPVLLNLLSVLLSLLSVLLVLADAPNVLSSLLNVLSSVLSVVLCVLCVPVNHDDDPQLSVLSNVSSVLSVVSNVLSVVNSPDDPVRCVVCVVVNSVVSVVSSVVSVVSSVSNVVSSVVVVVVVVVVVVVVVVVVVVVVVVLVPDDPVVNVVVVVVVVVCVVVVVDPPVVVVVVVVPPDDDDPPPPDDPDDDDDDDDDDDDDDDDDDDDDDDDDDDDDDPDDDDD

Sequence (257 aa):
MLSRMRRTRSTRITSDAYAVTKVTLKAIQASTDACAPLKSVVSAVIVVLELIEKVKSNKKECEHIAERSAELVQDIWRHTKHFNVALPTEVEKSVVKIEKLFKEIKIFFEELNKENILERIARQDRNKNQVDEYGRLLDEAMLHFNTNLELSIYRLHVEFAAADQKRHAAVLAVSQMSESERLQLLTQIRGDVHMGKHAIVSAGIFFFRYYPAMPISASPLRTQISGIGHVFPRTLSRLGSKAVSSMSLSLEAFVLR